Protein AF-A0A7U9KRJ2-F1 (afdb_monomer)

Radius of gyration: 26.94 Å; Cα contacts (8 Å, |Δi|>4): 318; chains: 1; bounding box: 79×34×76 Å

Foldseek 3Di:
DDDDDPVVVVVVVVVVVVVVVVVVVVVVVVVLVVLLVVLLCLLQVPDPCVVCVVVVVVVVVVCCVVVQLVLLLVLLQLLCCVLFVHGSQFADFDPVLSNVVVVVLVVVLVVLVSNVSSVVSVCVVVVVDPPDPVVCVPVVVVSVVVSVVVCVVVSNVVSNVLSVQCLVCVLVLHFRDADRRQGWAWKDKDFPDPDFPKPQDDDDPWWTWIWRGDHPQKTKTFASVQVVPVVDTRRIMITRNVGIDIHQAPDSSTTDDDPPDPD

Structure (mmCIF, N/CA/C/O backbone):
data_AF-A0A7U9KRJ2-F1
#
_entry.id   AF-A0A7U9KRJ2-F1
#
loop_
_atom_site.group_PDB
_atom_site.id
_atom_site.type_symbol
_atom_site.label_atom_id
_atom_site.label_alt_id
_atom_site.label_comp_id
_atom_site.label_asym_id
_atom_site.label_entity_id
_atom_site.label_seq_id
_atom_site.pdbx_PDB_ins_code
_atom_site.Cartn_x
_atom_site.Cartn_y
_atom_site.Cartn_z
_atom_site.occupancy
_atom_site.B_iso_or_equiv
_atom_site.auth_seq_id
_atom_site.auth_comp_id
_atom_site.auth_asym_id
_atom_site.auth_atom_id
_atom_site.pdbx_PDB_model_num
ATOM 1 N N . MET A 1 1 ? -51.191 1.894 -27.496 1.00 38.34 1 MET A N 1
ATOM 2 C CA . MET A 1 1 ? -50.202 0.810 -27.677 1.00 38.34 1 MET A CA 1
ATOM 3 C C . MET A 1 1 ? -49.018 1.374 -28.451 1.00 38.34 1 MET A C 1
ATOM 5 O O . MET A 1 1 ? -49.041 1.385 -29.669 1.00 38.34 1 MET A O 1
ATOM 9 N N . VAL A 1 2 ? -48.037 1.943 -27.751 1.00 41.41 2 VAL A N 1
ATOM 10 C CA . VAL A 1 2 ? -46.771 2.439 -28.318 1.00 41.41 2 VAL A CA 1
ATOM 11 C C . VAL A 1 2 ? -45.702 2.136 -27.272 1.00 41.41 2 VAL A C 1
ATOM 13 O O . VAL A 1 2 ? -45.904 2.477 -26.111 1.00 41.41 2 VAL A O 1
ATOM 16 N N . GLY A 1 3 ? -44.605 1.484 -27.661 1.00 45.12 3 GLY A N 1
ATOM 17 C CA . GLY A 1 3 ? -43.442 1.292 -26.787 1.00 45.12 3 GLY A CA 1
ATOM 18 C C . GLY A 1 3 ? -42.906 -0.136 -26.772 1.00 45.12 3 GLY A C 1
ATOM 19 O O . GLY A 1 3 ? -43.123 -0.863 -25.813 1.00 45.12 3 GLY A O 1
ATOM 20 N N . ALA A 1 4 ? -42.193 -0.529 -27.828 1.00 47.81 4 ALA A N 1
ATOM 21 C CA . ALA A 1 4 ? -41.354 -1.731 -27.815 1.00 47.81 4 ALA A CA 1
ATOM 22 C C . ALA A 1 4 ? -40.134 -1.708 -28.768 1.00 47.81 4 ALA A C 1
ATOM 24 O O . ALA A 1 4 ? -39.155 -2.366 -28.427 1.00 47.81 4 ALA A O 1
ATOM 25 N N . PRO A 1 5 ? -40.073 -0.963 -29.900 1.00 46.56 5 PRO A N 1
ATOM 26 C CA . PRO A 1 5 ? -38.951 -1.158 -30.827 1.00 46.56 5 PRO A CA 1
ATOM 27 C C . PRO A 1 5 ? -37.710 -0.293 -30.540 1.00 46.56 5 PRO A C 1
ATOM 29 O O . PRO A 1 5 ? -36.665 -0.530 -31.132 1.00 46.56 5 PRO A O 1
ATOM 32 N N . VAL A 1 6 ? -37.771 0.683 -29.625 1.00 50.91 6 VAL A N 1
ATOM 33 C CA . VAL A 1 6 ? -36.650 1.627 -29.408 1.00 50.91 6 VAL A CA 1
ATOM 34 C C . VAL A 1 6 ? -35.539 1.048 -28.515 1.00 50.91 6 VAL A C 1
ATOM 36 O O . VAL A 1 6 ? -34.381 1.424 -28.653 1.00 50.91 6 VAL A O 1
ATOM 39 N N . LEU A 1 7 ? -35.843 0.080 -27.642 1.00 47.03 7 LEU A N 1
ATOM 40 C CA . LEU A 1 7 ? -34.845 -0.471 -26.712 1.00 47.03 7 LEU A CA 1
ATOM 41 C C . LEU A 1 7 ? -33.903 -1.508 -27.350 1.00 47.03 7 LEU A C 1
ATOM 43 O O . LEU A 1 7 ? -32.784 -1.671 -26.867 1.00 47.03 7 LEU A O 1
ATOM 47 N N . LEU A 1 8 ? -34.302 -2.170 -28.446 1.00 45.41 8 LEU A N 1
ATOM 48 C CA . LEU A 1 8 ? -33.436 -3.147 -29.123 1.00 45.41 8 LEU A CA 1
ATOM 49 C C . LEU A 1 8 ? -32.316 -2.490 -29.949 1.00 45.41 8 LEU A C 1
ATOM 51 O O . LEU A 1 8 ? -31.225 -3.047 -30.024 1.00 45.41 8 LEU A O 1
ATOM 55 N N . GLY A 1 9 ? -32.551 -1.302 -30.521 1.00 44.34 9 GLY A N 1
ATOM 56 C CA . GLY A 1 9 ? -31.540 -0.573 -31.301 1.00 44.34 9 GLY A CA 1
ATOM 57 C C . GLY A 1 9 ? -30.380 -0.063 -30.439 1.00 44.34 9 GLY A C 1
ATOM 58 O O . GLY A 1 9 ? -29.218 -0.306 -30.754 1.00 44.34 9 GLY A O 1
ATOM 59 N N . CYS A 1 10 ? -30.682 0.531 -29.278 1.00 44.12 10 CYS A N 1
ATOM 60 C CA . CYS A 1 10 ? -29.647 1.069 -28.390 1.00 44.12 10 CYS A CA 1
ATOM 61 C C . CYS A 1 10 ? -28.756 -0.005 -27.738 1.00 44.12 10 CYS A C 1
ATOM 63 O O . CYS A 1 10 ? -27.618 0.293 -27.381 1.00 44.12 10 CYS A O 1
ATOM 65 N N . MET A 1 11 ? -29.230 -1.247 -27.582 1.00 36.81 11 MET A N 1
ATOM 66 C CA . MET A 1 11 ? -28.385 -2.343 -27.083 1.00 36.81 11 MET A CA 1
ATOM 67 C C . MET A 1 11 ? -27.425 -2.887 -28.150 1.00 36.81 11 MET A C 1
ATOM 69 O O . MET A 1 11 ? -26.346 -3.359 -27.797 1.00 36.81 11 MET A O 1
ATOM 73 N N . TRP A 1 12 ? -27.776 -2.797 -29.436 1.00 44.47 12 TRP A N 1
ATOM 74 C CA . TRP A 1 12 ? -26.932 -3.282 -30.532 1.00 44.47 12 TRP A CA 1
ATOM 75 C C . TRP A 1 12 ? -25.746 -2.339 -30.805 1.00 44.47 12 TRP A C 1
ATOM 77 O O . TRP A 1 12 ? -24.602 -2.789 -30.842 1.00 44.47 12 TRP A O 1
ATOM 87 N N . GLU A 1 13 ? -25.975 -1.022 -30.847 1.00 44.66 13 GLU A N 1
ATOM 88 C CA . GLU A 1 13 ? -24.905 -0.016 -31.021 1.00 44.66 13 GLU A CA 1
ATOM 89 C C . GLU A 1 13 ? -23.974 0.105 -29.796 1.00 44.66 13 GLU A C 1
ATOM 91 O O . GLU A 1 13 ? -22.774 0.375 -29.925 1.00 44.66 13 GLU A O 1
ATOM 96 N N . ALA A 1 14 ? -24.481 -0.169 -28.588 1.00 48.81 14 ALA A N 1
ATOM 97 C CA . ALA A 1 14 ? -23.651 -0.246 -27.382 1.00 48.81 14 ALA A CA 1
ATOM 98 C C . ALA A 1 14 ? -22.735 -1.489 -27.371 1.00 48.81 14 ALA A C 1
ATOM 100 O O . ALA A 1 14 ? -21.630 -1.443 -26.827 1.00 48.81 14 ALA A O 1
ATOM 101 N N . GLN A 1 15 ? -23.163 -2.593 -27.990 1.00 44.59 15 GLN A N 1
ATOM 102 C CA . GLN A 1 15 ? -22.375 -3.824 -28.071 1.00 44.59 15 GLN A CA 1
ATOM 103 C C . GLN A 1 15 ? -21.284 -3.745 -29.150 1.00 44.59 15 GLN A C 1
ATOM 105 O O . GLN A 1 15 ? -20.177 -4.249 -28.948 1.00 44.59 15 GLN A O 1
ATOM 110 N N . GLU A 1 16 ? -21.553 -3.051 -30.256 1.00 45.81 16 GLU A N 1
ATOM 111 C CA . GLU A 1 16 ? -20.595 -2.853 -31.351 1.00 45.81 16 GLU A CA 1
ATOM 112 C C . GLU A 1 16 ? -19.472 -1.868 -30.972 1.00 45.81 16 GLU A C 1
ATOM 114 O O . GLU A 1 16 ? -18.293 -2.125 -31.233 1.00 45.81 16 GLU A O 1
ATOM 119 N N . SER A 1 17 ? -19.796 -0.802 -30.231 1.00 51.69 17 SER A N 1
ATOM 120 C CA . SER A 1 17 ? -18.799 0.130 -29.681 1.00 51.69 17 SER A CA 1
ATOM 121 C C . SER A 1 17 ? -17.921 -0.514 -28.596 1.00 51.69 17 SER A C 1
ATOM 123 O O . SER A 1 17 ? -16.696 -0.360 -28.620 1.00 51.69 17 SER A O 1
ATOM 125 N N . ALA A 1 18 ? -18.494 -1.317 -27.692 1.00 51.97 18 ALA A N 1
ATOM 126 C CA . ALA A 1 18 ? -17.727 -2.058 -26.683 1.00 51.97 18 ALA A CA 1
ATOM 127 C C . ALA A 1 18 ? -16.785 -3.114 -27.303 1.00 51.97 18 ALA A C 1
ATOM 129 O O . ALA A 1 18 ? -15.655 -3.296 -26.832 1.00 51.97 18 ALA A O 1
ATOM 130 N N . GLY A 1 19 ? -17.218 -3.774 -28.383 1.00 52.78 19 GLY A N 1
ATOM 131 C CA . GLY A 1 19 ? -16.417 -4.730 -29.154 1.00 52.78 19 GLY A CA 1
ATOM 132 C C . GLY A 1 19 ? -15.259 -4.076 -29.911 1.00 52.78 19 GLY A C 1
ATOM 133 O O . GLY A 1 19 ? -14.131 -4.564 -29.861 1.00 52.78 19 GLY A O 1
ATOM 134 N N . ALA A 1 20 ? -15.495 -2.929 -30.552 1.00 58.09 20 ALA A N 1
ATOM 135 C CA . ALA A 1 20 ? -14.454 -2.197 -31.274 1.00 58.09 20 ALA A CA 1
ATOM 136 C C . ALA A 1 20 ? -13.359 -1.663 -30.334 1.00 58.09 20 ALA A C 1
ATOM 138 O O . ALA A 1 20 ? -12.170 -1.829 -30.610 1.00 58.09 20 ALA A O 1
ATOM 139 N N . HIS A 1 21 ? -13.726 -1.090 -29.183 1.00 54.53 21 HIS A N 1
ATOM 140 C CA . HIS A 1 21 ? -12.751 -0.619 -28.194 1.00 54.53 21 HIS A CA 1
ATOM 141 C C . HIS A 1 21 ? -11.921 -1.755 -27.584 1.00 54.53 21 HIS A C 1
ATOM 143 O O . HIS A 1 21 ? -10.724 -1.572 -27.339 1.00 54.53 21 HIS A O 1
ATOM 149 N N . THR A 1 22 ? -12.518 -2.928 -27.360 1.00 59.44 22 THR A N 1
ATOM 150 C CA . THR A 1 22 ? -11.793 -4.102 -26.850 1.00 59.44 22 THR A CA 1
ATOM 151 C C . THR A 1 22 ? -10.849 -4.686 -27.899 1.00 59.44 22 THR A C 1
ATOM 153 O O . THR A 1 22 ? -9.685 -4.908 -27.576 1.00 59.44 22 THR A O 1
ATOM 156 N N . LEU A 1 23 ? -11.266 -4.813 -29.162 1.00 61.38 23 LEU A N 1
ATOM 157 C CA . LEU A 1 23 ? -10.405 -5.260 -30.269 1.00 61.38 23 LEU A CA 1
ATOM 158 C C . LEU A 1 23 ? -9.235 -4.304 -30.533 1.00 61.38 23 LEU A C 1
ATOM 160 O O . LEU A 1 23 ? -8.090 -4.745 -30.630 1.00 61.38 23 LEU A O 1
ATOM 164 N N . VAL A 1 24 ? -9.492 -2.995 -30.585 1.00 65.38 24 VAL A N 1
ATOM 165 C CA . VAL A 1 24 ? -8.446 -1.971 -30.755 1.00 65.38 24 VAL A CA 1
ATOM 166 C C . VAL A 1 24 ? -7.474 -1.983 -29.573 1.00 65.38 24 VAL A C 1
ATOM 168 O O . VAL A 1 24 ? -6.263 -1.923 -29.781 1.00 65.38 24 VAL A O 1
ATOM 171 N N . SER A 1 25 ? -7.970 -2.138 -28.341 1.00 62.31 25 SER A N 1
ATOM 172 C CA . SER A 1 25 ? -7.111 -2.263 -27.155 1.00 62.31 25 SER A CA 1
ATOM 173 C C . SER A 1 25 ? -6.266 -3.535 -27.198 1.00 62.31 25 SER A C 1
ATOM 175 O O . SER A 1 25 ? -5.076 -3.485 -26.904 1.00 62.31 25 SER A O 1
ATOM 177 N N . SER A 1 26 ? -6.835 -4.670 -27.605 1.00 62.66 26 SER A N 1
ATOM 178 C CA . SER A 1 26 ? -6.110 -5.938 -27.740 1.00 62.66 26 SER A CA 1
ATOM 179 C C . SER A 1 26 ? -5.032 -5.880 -28.824 1.00 62.66 26 SER A C 1
ATOM 181 O O . SER A 1 26 ? -3.925 -6.367 -28.601 1.00 62.66 26 SER A O 1
ATOM 183 N N . ILE A 1 27 ? -5.309 -5.242 -29.965 1.00 68.06 27 ILE A N 1
ATOM 184 C CA . ILE A 1 27 ? -4.329 -5.040 -31.042 1.00 68.06 27 ILE A CA 1
ATOM 185 C C . ILE A 1 27 ? -3.235 -4.061 -30.601 1.00 68.06 27 ILE A C 1
ATOM 187 O O . ILE A 1 27 ? -2.058 -4.327 -30.830 1.00 68.06 27 ILE A O 1
ATOM 191 N N . ALA A 1 28 ? -3.585 -2.971 -29.915 1.00 65.88 28 ALA A N 1
ATOM 192 C CA . ALA A 1 28 ? -2.611 -2.024 -29.375 1.00 65.88 28 ALA A CA 1
ATOM 193 C C . ALA A 1 28 ? -1.712 -2.668 -28.305 1.00 65.88 28 ALA A C 1
ATOM 195 O O . ALA A 1 28 ? -0.500 -2.455 -28.304 1.00 65.88 28 ALA A O 1
ATOM 196 N N . LEU A 1 29 ? -2.276 -3.512 -27.436 1.00 68.56 29 LEU A N 1
ATOM 197 C CA . LEU A 1 29 ? -1.527 -4.278 -26.436 1.00 68.56 29 LEU A CA 1
ATOM 198 C C . LEU A 1 29 ? -0.638 -5.348 -27.083 1.00 68.56 29 LEU A C 1
ATOM 200 O O . LEU A 1 29 ? 0.513 -5.506 -26.679 1.00 68.56 29 LEU A O 1
ATOM 204 N N . GLY A 1 30 ? -1.129 -6.046 -28.111 1.00 70.81 30 GLY A N 1
ATOM 205 C CA . GLY A 1 30 ? -0.358 -7.035 -28.867 1.00 70.81 30 GLY A CA 1
ATOM 206 C C . GLY A 1 30 ? 0.791 -6.407 -29.660 1.00 70.81 30 GLY A C 1
ATOM 207 O O . GLY A 1 30 ? 1.930 -6.867 -29.578 1.00 70.81 30 GLY A O 1
ATOM 208 N N . GLY A 1 31 ? 0.519 -5.309 -30.369 1.00 74.06 31 GLY A N 1
ATOM 209 C CA . GLY A 1 31 ? 1.514 -4.545 -31.123 1.00 74.06 31 GLY A CA 1
ATOM 210 C C . GLY A 1 31 ? 2.554 -3.883 -30.218 1.00 74.06 31 GLY A C 1
ATOM 211 O O . GLY A 1 31 ? 3.753 -3.983 -30.482 1.00 74.06 31 GLY A O 1
ATOM 212 N N . GLY A 1 32 ? 2.121 -3.282 -29.107 1.00 76.19 32 GLY A N 1
ATOM 213 C CA . GLY A 1 32 ? 3.013 -2.729 -28.086 1.00 76.19 32 GLY A CA 1
ATOM 214 C C . GLY A 1 32 ? 3.879 -3.804 -27.426 1.00 76.19 32 GLY A C 1
ATOM 215 O O . GLY A 1 32 ? 5.090 -3.628 -27.291 1.00 76.19 32 GLY A O 1
ATOM 216 N N . GLY A 1 33 ? 3.294 -4.956 -27.087 1.00 76.94 33 GLY A N 1
ATOM 217 C CA . GLY A 1 33 ? 4.023 -6.103 -26.545 1.00 76.94 33 GLY A CA 1
ATOM 218 C C . GLY A 1 33 ? 5.087 -6.626 -27.511 1.00 76.94 33 GLY A C 1
ATOM 219 O O . GLY A 1 33 ? 6.241 -6.806 -27.119 1.00 76.94 33 GLY A O 1
ATOM 220 N N . TRP A 1 34 ? 4.740 -6.791 -28.790 1.00 81.62 34 TRP A N 1
ATOM 221 C CA . TRP A 1 34 ? 5.693 -7.178 -29.832 1.00 81.62 34 TRP A CA 1
ATOM 222 C C .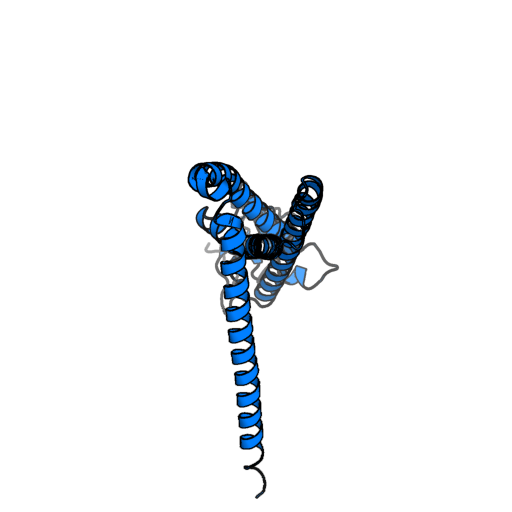 TRP A 1 34 ? 6.833 -6.166 -29.968 1.00 81.62 34 TRP A C 1
ATOM 224 O O . TRP A 1 34 ? 8.000 -6.559 -30.003 1.00 81.62 34 TRP A O 1
ATOM 234 N N . PHE A 1 35 ? 6.517 -4.869 -29.982 1.00 81.81 35 PHE A N 1
ATOM 235 C CA . PHE A 1 35 ? 7.508 -3.796 -30.068 1.00 81.81 35 PHE A CA 1
ATOM 236 C C . PHE A 1 35 ? 8.509 -3.839 -28.907 1.00 81.81 35 PHE A C 1
ATOM 238 O O . PHE A 1 35 ? 9.719 -3.745 -29.141 1.00 81.81 35 PHE A O 1
ATOM 245 N N . ILE A 1 36 ? 8.019 -4.042 -27.679 1.00 80.69 36 ILE A N 1
ATOM 246 C CA . ILE A 1 36 ? 8.850 -4.155 -26.475 1.00 80.69 36 ILE A CA 1
ATOM 247 C C . ILE A 1 36 ? 9.751 -5.387 -26.562 1.00 80.69 36 ILE A C 1
ATOM 249 O O . ILE A 1 36 ? 10.965 -5.277 -26.395 1.00 80.69 36 ILE A O 1
ATOM 253 N N . VAL A 1 37 ? 9.191 -6.558 -26.874 1.00 82.56 37 VAL A N 1
ATOM 254 C CA . VAL A 1 37 ? 9.956 -7.813 -26.956 1.00 82.56 37 VAL A CA 1
ATOM 255 C C . VAL A 1 37 ? 11.043 -7.722 -28.028 1.00 82.56 37 VAL A C 1
ATOM 257 O O . VAL A 1 37 ? 12.199 -8.069 -27.769 1.00 82.56 37 VAL A O 1
ATOM 260 N N .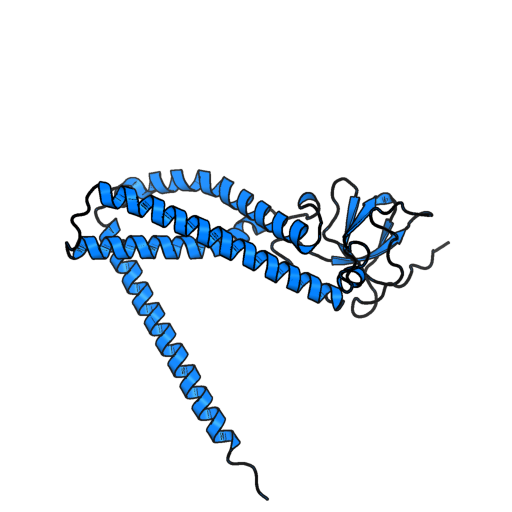 ARG A 1 38 ? 10.711 -7.214 -29.221 1.00 82.44 38 ARG A N 1
ATOM 261 C CA . ARG A 1 38 ? 11.664 -7.082 -30.334 1.00 82.44 38 ARG A CA 1
ATOM 262 C C . ARG A 1 38 ? 12.751 -6.048 -30.040 1.00 82.44 38 ARG A C 1
ATOM 264 O O . ARG A 1 38 ? 13.922 -6.312 -30.301 1.00 82.44 38 ARG A O 1
ATOM 271 N N . GLY A 1 39 ? 12.388 -4.912 -29.447 1.00 77.81 39 GLY A N 1
ATOM 272 C CA . GLY A 1 39 ? 13.349 -3.890 -29.038 1.00 77.81 39 GLY A CA 1
ATOM 273 C C . GLY A 1 39 ? 14.300 -4.398 -27.952 1.00 77.81 39 GLY A C 1
ATOM 274 O O . GLY A 1 39 ? 15.515 -4.247 -28.076 1.00 77.81 39 GLY A O 1
ATOM 275 N N . CYS A 1 40 ? 13.777 -5.075 -26.924 1.00 79.19 40 CYS A N 1
ATOM 276 C CA . CYS A 1 40 ? 14.589 -5.709 -25.882 1.00 79.19 40 CYS A CA 1
ATOM 277 C C . CYS A 1 40 ? 15.551 -6.746 -26.468 1.00 79.19 40 CYS A C 1
ATOM 279 O O . CYS A 1 40 ? 16.720 -6.782 -26.088 1.00 79.19 40 CYS A O 1
ATOM 281 N N . TRP A 1 41 ? 15.097 -7.548 -27.433 1.00 81.06 41 TRP A N 1
ATOM 282 C CA . TRP A 1 41 ? 15.953 -8.493 -28.148 1.00 81.06 41 TRP A CA 1
ATOM 283 C C . TRP A 1 41 ? 17.117 -7.791 -28.859 1.00 81.06 41 TRP A C 1
ATOM 285 O O . TRP A 1 41 ? 18.269 -8.199 -28.702 1.00 81.06 41 TRP A O 1
ATOM 295 N N . PHE A 1 42 ? 16.855 -6.702 -29.588 1.00 79.06 42 PHE A N 1
ATOM 296 C CA . PHE A 1 42 ? 17.911 -5.926 -30.248 1.00 79.06 42 PHE A CA 1
ATOM 297 C C . PHE A 1 42 ? 18.888 -5.277 -29.262 1.00 79.06 42 PHE A C 1
ATOM 299 O O . PHE A 1 42 ? 20.087 -5.221 -29.542 1.00 79.06 42 PHE A O 1
ATOM 306 N N . ALA A 1 43 ? 18.409 -4.842 -28.096 1.00 74.69 43 ALA A N 1
ATOM 307 C CA . ALA A 1 43 ? 19.255 -4.283 -27.046 1.00 74.69 43 ALA A CA 1
ATOM 308 C C . ALA A 1 43 ? 20.134 -5.346 -26.361 1.00 74.69 43 ALA A C 1
ATOM 310 O O . ALA A 1 43 ? 21.296 -5.080 -26.047 1.00 74.69 43 ALA A O 1
ATOM 311 N N . LEU A 1 44 ? 19.598 -6.548 -26.121 1.00 73.50 44 LEU A N 1
ATOM 312 C CA . LEU A 1 44 ? 20.233 -7.565 -25.277 1.00 73.50 44 LEU A CA 1
ATOM 313 C C . LEU A 1 44 ? 21.083 -8.586 -26.046 1.00 73.50 44 LEU A C 1
ATOM 315 O O . LEU A 1 44 ? 22.074 -9.054 -25.490 1.00 73.50 44 LEU A O 1
ATOM 319 N N . ARG A 1 45 ? 20.765 -8.885 -27.315 1.00 74.25 45 ARG A N 1
ATOM 320 C CA . ARG A 1 45 ? 21.409 -9.932 -28.144 1.00 74.25 45 ARG A CA 1
ATOM 321 C C . ARG A 1 45 ? 22.943 -9.917 -28.134 1.00 74.25 45 ARG A C 1
ATOM 323 O O . ARG A 1 45 ? 23.549 -10.977 -28.184 1.00 74.25 45 ARG A O 1
ATOM 330 N N . ASN A 1 46 ? 23.564 -8.737 -28.077 1.00 67.06 46 ASN A N 1
ATOM 331 C CA . ASN A 1 46 ? 25.027 -8.577 -28.077 1.00 67.06 46 ASN A CA 1
ATOM 332 C C . ASN A 1 46 ? 25.557 -7.852 -26.824 1.00 67.06 46 ASN A C 1
ATOM 334 O O . ASN A 1 46 ? 26.716 -7.426 -26.789 1.00 67.06 46 ASN A O 1
ATOM 338 N N . SER A 1 47 ? 24.729 -7.664 -25.794 1.00 66.00 47 SER A N 1
ATOM 339 C CA . SER A 1 47 ? 25.106 -6.875 -24.619 1.00 66.00 47 SER A CA 1
ATOM 340 C C . SER A 1 47 ? 25.900 -7.697 -23.601 1.00 66.00 47 SER A C 1
ATOM 342 O O . SER A 1 47 ? 25.779 -8.919 -23.511 1.00 66.00 47 SER A O 1
ATOM 344 N N . TRP A 1 48 ? 26.721 -7.012 -22.802 1.00 68.94 48 TRP A N 1
ATOM 345 C CA . TRP A 1 48 ? 27.438 -7.603 -21.666 1.00 68.94 48 TRP A CA 1
ATOM 346 C C . TRP A 1 48 ? 26.486 -8.259 -20.647 1.00 68.94 48 TRP A C 1
ATOM 348 O O . TRP A 1 48 ? 26.841 -9.273 -20.051 1.00 68.94 48 TRP A O 1
ATOM 358 N N . VAL A 1 49 ? 25.256 -7.739 -20.523 1.00 67.94 49 VAL A N 1
ATOM 359 C CA . VAL A 1 49 ? 24.217 -8.232 -19.603 1.00 67.94 49 VAL A CA 1
ATOM 360 C C . VAL A 1 49 ? 23.749 -9.639 -19.969 1.00 67.94 49 VAL A C 1
ATOM 362 O O . VAL A 1 49 ? 23.597 -10.460 -19.076 1.00 67.94 49 VAL A O 1
ATOM 365 N N . SER A 1 50 ? 23.582 -9.957 -21.258 1.00 72.06 50 SER A N 1
ATOM 366 C CA . SER A 1 50 ? 23.222 -11.326 -21.673 1.00 72.06 50 SER A CA 1
ATOM 367 C C . SER A 1 50 ? 24.295 -12.349 -21.283 1.00 72.06 50 SER A C 1
ATOM 369 O O . SER A 1 50 ? 23.978 -13.468 -20.890 1.00 72.06 50 SER A O 1
ATOM 371 N N . ARG A 1 51 ? 25.566 -11.930 -21.316 1.00 77.19 51 ARG A N 1
ATOM 372 C CA . ARG A 1 51 ? 26.726 -12.753 -20.953 1.00 77.19 51 ARG A CA 1
ATOM 373 C C . ARG A 1 51 ? 26.918 -12.897 -19.442 1.00 77.19 51 ARG A C 1
ATOM 375 O O . ARG A 1 51 ? 27.443 -13.910 -19.004 1.00 77.19 51 ARG A O 1
ATOM 382 N N . HIS A 1 52 ? 26.471 -11.919 -18.654 1.00 78.69 52 HIS A N 1
ATOM 383 C CA . HIS A 1 52 ? 26.624 -11.892 -17.192 1.00 78.69 52 HIS A CA 1
ATOM 384 C C . HIS A 1 52 ? 25.282 -11.958 -16.459 1.00 78.69 52 HIS A C 1
ATOM 386 O O . HIS A 1 52 ? 25.175 -11.510 -15.318 1.00 78.69 52 HIS A O 1
ATOM 392 N N . LEU A 1 53 ? 24.253 -12.516 -17.102 1.00 74.19 53 LEU A N 1
ATOM 393 C CA . LEU A 1 53 ? 22.880 -12.490 -16.603 1.00 74.19 53 LEU A CA 1
ATOM 394 C C . LEU A 1 53 ? 22.776 -13.065 -15.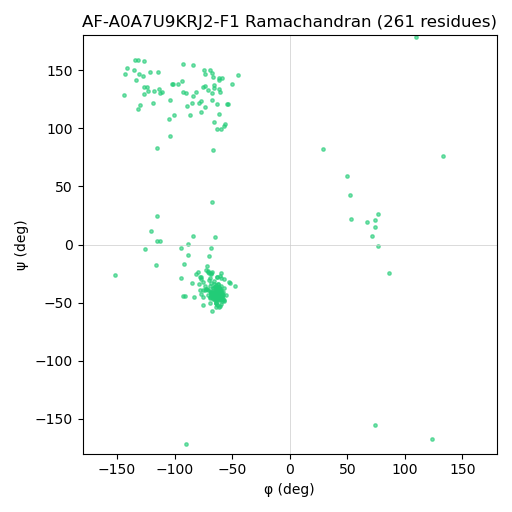187 1.00 74.19 53 LEU A C 1
ATOM 396 O O . LEU A 1 53 ? 22.147 -12.453 -14.333 1.00 74.19 53 LEU A O 1
ATOM 400 N N . LEU A 1 54 ? 23.453 -14.187 -14.920 1.00 78.12 54 LEU A N 1
ATOM 401 C CA . LEU A 1 54 ? 23.489 -14.818 -13.596 1.00 78.12 54 LEU A CA 1
ATOM 402 C C . LEU A 1 54 ? 24.116 -13.907 -12.528 1.00 78.12 54 LEU A C 1
ATOM 404 O O . LEU A 1 54 ? 23.588 -13.805 -11.423 1.00 78.12 54 LEU A O 1
ATOM 408 N N . GLY A 1 55 ? 25.198 -13.200 -12.868 1.00 78.88 55 GLY A N 1
ATOM 409 C CA . GLY A 1 55 ? 25.852 -12.256 -11.960 1.00 78.88 55 GLY A CA 1
ATOM 410 C C . GLY A 1 55 ? 24.968 -11.047 -11.659 1.00 78.88 55 GLY A C 1
ATOM 411 O O . GLY A 1 55 ? 24.759 -10.706 -10.498 1.00 78.88 55 GLY A O 1
ATOM 412 N N . VAL A 1 56 ? 24.368 -10.456 -12.696 1.00 78.31 56 VAL A N 1
ATOM 413 C CA . VAL A 1 56 ? 23.438 -9.325 -12.555 1.00 78.31 56 VAL A CA 1
ATOM 414 C C . VAL A 1 56 ? 22.213 -9.722 -11.731 1.00 78.31 56 VAL A C 1
ATOM 416 O O . VAL A 1 56 ? 21.810 -8.974 -10.842 1.00 78.31 56 VAL A O 1
ATOM 419 N N . LEU A 1 57 ? 21.643 -10.905 -11.981 1.00 77.56 57 LEU A N 1
ATOM 420 C CA . LEU A 1 57 ? 20.494 -11.404 -11.229 1.00 77.56 57 LEU A CA 1
ATOM 421 C C . LEU A 1 57 ? 20.841 -11.535 -9.742 1.00 77.56 57 LEU A C 1
ATOM 423 O O . LEU A 1 57 ? 20.110 -11.023 -8.897 1.00 77.56 57 LEU A O 1
ATOM 427 N N . SER A 1 58 ? 21.992 -12.133 -9.422 1.00 77.31 58 SER A N 1
ATOM 428 C CA . SER A 1 58 ? 22.452 -12.278 -8.037 1.00 77.31 58 SER A CA 1
ATOM 429 C C . SER A 1 58 ? 22.660 -10.928 -7.348 1.00 77.31 58 SER A C 1
ATOM 431 O O . SER A 1 58 ? 22.287 -10.768 -6.186 1.00 77.31 58 SER A O 1
ATOM 433 N N . SER A 1 59 ? 23.213 -9.938 -8.052 1.00 78.06 59 SER A N 1
ATOM 434 C CA . SER A 1 59 ? 23.405 -8.588 -7.510 1.00 78.06 59 SER A CA 1
ATOM 435 C C . SER A 1 59 ? 22.094 -7.831 -7.289 1.00 78.06 59 SER A C 1
ATOM 437 O O . SER A 1 59 ? 22.054 -6.948 -6.440 1.00 78.06 59 SER A O 1
ATOM 439 N N . ILE A 1 60 ? 21.025 -8.162 -8.021 1.00 74.06 60 ILE A N 1
ATOM 440 C CA . ILE A 1 60 ? 19.699 -7.537 -7.876 1.00 74.06 60 ILE A CA 1
ATOM 441 C C . ILE A 1 60 ? 18.875 -8.198 -6.768 1.00 74.06 60 ILE A C 1
ATOM 443 O O . ILE A 1 60 ? 18.114 -7.511 -6.088 1.00 74.06 60 ILE A O 1
ATOM 447 N N . VAL A 1 61 ? 19.026 -9.507 -6.554 1.00 79.38 61 VAL A N 1
ATOM 448 C CA . VAL A 1 61 ? 18.249 -10.251 -5.549 1.00 79.38 61 VAL A CA 1
ATOM 449 C C . VAL A 1 61 ? 18.478 -9.704 -4.138 1.00 79.38 61 VAL A C 1
ATOM 451 O O . VAL A 1 61 ? 17.508 -9.521 -3.403 1.00 79.38 61 VAL A O 1
ATOM 454 N N . LEU A 1 62 ? 19.727 -9.388 -3.768 1.00 77.19 62 LEU A N 1
ATOM 455 C CA . LEU A 1 62 ? 20.050 -8.914 -2.415 1.00 77.19 62 LEU A CA 1
ATOM 456 C C . LEU A 1 62 ? 19.370 -7.570 -2.082 1.00 77.19 62 LEU A C 1
ATOM 458 O O . LEU A 1 62 ? 18.663 -7.499 -1.074 1.00 77.19 62 LEU A O 1
ATOM 462 N N . PRO A 1 63 ? 19.502 -6.516 -2.917 1.00 74.19 63 PRO A N 1
ATOM 463 C CA . PRO A 1 63 ? 18.786 -5.264 -2.697 1.00 74.19 63 PRO A CA 1
ATOM 464 C C . PRO A 1 63 ? 17.270 -5.438 -2.726 1.00 74.19 63 PRO A C 1
ATOM 466 O O . PRO A 1 63 ? 16.582 -4.812 -1.923 1.00 74.19 63 PRO A O 1
ATOM 469 N N . LEU A 1 64 ? 16.732 -6.296 -3.605 1.00 70.38 64 LEU A N 1
ATOM 470 C CA . LEU A 1 64 ? 15.286 -6.521 -3.679 1.00 70.38 64 LEU A CA 1
ATOM 471 C C . LEU A 1 64 ? 14.737 -7.134 -2.389 1.00 70.38 64 LEU A C 1
ATOM 473 O O . LEU A 1 64 ? 13.679 -6.716 -1.921 1.00 70.38 64 LEU A O 1
ATOM 477 N N . ALA A 1 65 ? 15.462 -8.092 -1.807 1.00 73.94 65 ALA A N 1
ATOM 478 C CA . ALA A 1 65 ? 15.064 -8.765 -0.575 1.00 73.94 65 ALA A CA 1
ATOM 479 C C . ALA A 1 65 ? 14.902 -7.790 0.602 1.00 73.94 65 ALA A C 1
ATOM 481 O O . ALA A 1 65 ? 14.078 -8.037 1.477 1.00 73.94 65 ALA A O 1
ATOM 482 N N . VAL A 1 66 ? 15.639 -6.674 0.598 1.00 77.19 66 VAL A N 1
ATOM 483 C CA . VAL A 1 66 ? 15.558 -5.620 1.623 1.00 77.19 66 VAL A CA 1
ATOM 484 C C . VAL A 1 66 ? 14.578 -4.514 1.226 1.00 77.19 66 VAL A C 1
ATOM 486 O O . VAL A 1 66 ? 13.767 -4.070 2.041 1.00 77.19 66 VAL A O 1
ATOM 489 N N . ALA A 1 67 ? 14.621 -4.069 -0.029 1.00 71.62 67 ALA A N 1
ATOM 490 C CA . ALA A 1 67 ? 13.818 -2.952 -0.513 1.00 71.62 67 ALA A CA 1
ATOM 491 C C . ALA A 1 67 ? 12.317 -3.268 -0.513 1.00 71.62 67 ALA A C 1
ATOM 493 O O . ALA A 1 67 ? 11.510 -2.400 -0.185 1.00 71.62 67 ALA A O 1
ATOM 494 N N . VAL A 1 68 ? 11.936 -4.505 -0.849 1.00 71.25 68 VAL A N 1
ATOM 495 C CA . VAL A 1 68 ? 10.528 -4.918 -0.920 1.00 71.25 68 VAL A CA 1
ATOM 496 C C . VAL A 1 68 ? 9.840 -4.852 0.455 1.00 71.25 68 VAL A C 1
ATOM 498 O O . VAL A 1 68 ? 8.836 -4.140 0.558 1.00 71.25 68 VAL A O 1
ATOM 501 N N . PRO A 1 69 ? 10.362 -5.486 1.527 1.00 73.31 69 PRO A N 1
ATOM 502 C CA . PRO A 1 69 ? 9.789 -5.343 2.867 1.00 73.31 69 PRO A CA 1
ATOM 503 C C . PRO A 1 69 ? 9.781 -3.896 3.371 1.00 73.31 69 PRO A C 1
ATOM 505 O O . PRO A 1 69 ? 8.778 -3.447 3.927 1.00 73.31 69 PRO A O 1
ATOM 508 N N . ALA A 1 70 ? 10.856 -3.137 3.127 1.00 74.19 70 ALA A N 1
ATOM 509 C CA . ALA A 1 70 ? 10.941 -1.734 3.537 1.00 74.19 70 ALA A CA 1
ATOM 510 C C . ALA A 1 70 ? 9.850 -0.874 2.876 1.00 74.19 70 ALA A C 1
ATOM 512 O O . ALA A 1 70 ? 9.202 -0.058 3.536 1.00 74.19 70 ALA A O 1
ATOM 513 N N . PHE A 1 71 ? 9.596 -1.093 1.586 1.00 73.62 71 PHE A N 1
ATOM 514 C CA . PHE A 1 71 ? 8.534 -0.406 0.860 1.00 73.62 71 PHE A CA 1
ATOM 515 C C . PHE A 1 71 ? 7.138 -0.828 1.342 1.00 73.62 71 PHE A C 1
ATOM 517 O O . PHE A 1 71 ? 6.265 0.021 1.525 1.00 73.62 71 PHE A O 1
ATOM 524 N N . GLY A 1 72 ? 6.930 -2.120 1.617 1.00 73.88 72 GLY A N 1
ATOM 525 C CA . GLY A 1 72 ? 5.694 -2.624 2.222 1.00 73.88 72 GLY A CA 1
ATOM 526 C C . GLY A 1 72 ? 5.394 -1.954 3.566 1.00 73.88 72 GLY A C 1
ATOM 527 O O . GLY A 1 72 ? 4.291 -1.442 3.764 1.00 73.88 72 GLY A O 1
ATOM 528 N N . TYR A 1 73 ? 6.393 -1.869 4.448 1.00 77.56 73 TYR A N 1
ATOM 529 C CA . TYR A 1 73 ? 6.288 -1.173 5.732 1.00 77.56 73 TYR A CA 1
ATOM 530 C C . TYR A 1 73 ? 5.948 0.313 5.560 1.00 77.56 73 TYR A C 1
ATOM 532 O O . TYR A 1 73 ? 5.072 0.837 6.249 1.00 77.56 73 TYR A O 1
ATOM 540 N N . PHE A 1 74 ? 6.576 0.991 4.596 1.00 79.06 74 PHE A N 1
ATOM 541 C CA . PHE A 1 74 ? 6.289 2.396 4.302 1.00 79.06 74 PHE A CA 1
ATOM 542 C C . PHE A 1 74 ? 4.829 2.621 3.876 1.00 79.06 74 PHE A C 1
ATOM 544 O O . PHE A 1 74 ? 4.168 3.536 4.371 1.00 79.06 74 PHE A O 1
ATOM 551 N N . LEU A 1 75 ? 4.282 1.763 3.009 1.00 78.69 75 LEU A N 1
ATOM 552 C CA . LEU A 1 75 ? 2.880 1.855 2.585 1.00 78.69 75 LEU A CA 1
ATOM 553 C C . LEU A 1 75 ? 1.902 1.561 3.729 1.00 78.69 75 LEU A C 1
ATOM 555 O O . LEU A 1 75 ? 0.862 2.213 3.830 1.00 78.69 75 LEU A O 1
ATOM 559 N N . GLN A 1 76 ? 2.231 0.609 4.603 1.00 80.19 76 GLN A N 1
ATOM 560 C CA . GLN A 1 76 ? 1.450 0.311 5.807 1.00 80.19 76 GLN A CA 1
ATOM 561 C C . GLN A 1 76 ? 1.447 1.492 6.783 1.00 80.19 76 GLN A C 1
ATOM 563 O O . GLN A 1 76 ? 0.398 1.844 7.329 1.00 80.19 76 GLN A O 1
ATOM 568 N N . LEU A 1 77 ? 2.598 2.150 6.946 1.00 81.62 77 LEU A N 1
ATOM 569 C CA . LEU A 1 77 ? 2.733 3.357 7.751 1.00 81.62 77 LEU A CA 1
ATOM 570 C C . LEU A 1 77 ? 1.898 4.501 7.179 1.00 81.62 77 LEU A C 1
ATOM 572 O O . LEU A 1 77 ? 1.157 5.129 7.929 1.00 81.62 77 LEU A O 1
ATOM 576 N N . GLY A 1 78 ? 1.929 4.724 5.864 1.00 81.88 78 GLY A N 1
ATOM 577 C CA . GLY A 1 78 ? 1.048 5.695 5.211 1.00 81.88 78 GLY A CA 1
ATOM 578 C C . GLY A 1 78 ? -0.438 5.373 5.412 1.00 81.88 78 GLY A C 1
ATOM 579 O O . GLY A 1 78 ? -1.227 6.259 5.730 1.00 81.88 78 GLY A O 1
ATOM 580 N N . TYR A 1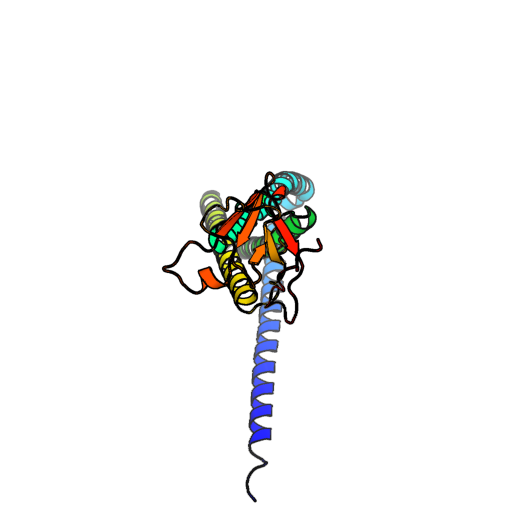 79 ? -0.827 4.101 5.292 1.00 84.62 79 TYR A N 1
ATOM 581 C CA . TYR A 1 79 ? -2.221 3.672 5.437 1.00 84.62 79 TYR A CA 1
ATOM 582 C C . TYR A 1 79 ? -2.760 3.909 6.853 1.00 84.62 79 TYR A C 1
ATOM 584 O O . TYR A 1 79 ? -3.815 4.523 7.019 1.00 84.62 79 TYR A O 1
ATOM 592 N N . LEU A 1 80 ? -2.031 3.461 7.879 1.00 86.25 80 LEU A N 1
ATOM 593 C CA . LEU A 1 80 ? -2.465 3.578 9.273 1.00 86.25 80 LEU A CA 1
ATOM 594 C C . LEU A 1 80 ? -2.283 4.994 9.825 1.00 86.25 80 LEU A C 1
ATOM 596 O O . LEU A 1 80 ? -3.199 5.510 10.467 1.00 86.25 80 LEU A O 1
ATOM 600 N N . ASN A 1 81 ? -1.154 5.650 9.544 1.00 84.88 81 ASN A N 1
ATOM 601 C CA . ASN A 1 81 ? -0.856 6.970 10.096 1.00 84.88 81 ASN A CA 1
ATOM 602 C C . ASN A 1 81 ? -1.662 8.070 9.395 1.00 84.88 81 ASN A C 1
ATOM 604 O O . ASN A 1 81 ? -2.364 8.831 10.055 1.00 84.88 81 ASN A O 1
ATOM 608 N N . SER A 1 82 ? -1.624 8.137 8.060 1.00 80.75 82 SER A N 1
ATOM 609 C CA . SER A 1 82 ? -2.342 9.183 7.317 1.00 80.75 82 SER A CA 1
ATOM 610 C C . SER A 1 82 ? -3.845 8.917 7.226 1.00 80.75 82 SER A C 1
ATOM 612 O O . SER A 1 82 ? -4.620 9.866 7.156 1.00 80.75 82 SER A O 1
ATOM 614 N N . GLY A 1 83 ? -4.270 7.648 7.220 1.00 81.19 83 GLY A N 1
ATOM 615 C CA . GLY A 1 83 ? -5.686 7.277 7.153 1.00 81.19 83 GLY A CA 1
ATOM 616 C C . GLY A 1 83 ? -6.398 7.305 8.505 1.00 81.19 83 GLY A C 1
ATOM 617 O O . GLY A 1 83 ? -7.503 7.833 8.613 1.00 81.19 83 GLY A O 1
ATOM 618 N N . PHE A 1 84 ? -5.769 6.741 9.538 1.00 83.50 84 PHE A N 1
ATOM 619 C CA . PHE A 1 84 ? -6.423 6.458 10.819 1.00 83.50 84 PHE A CA 1
ATOM 620 C C . PHE A 1 84 ? -5.704 7.061 12.031 1.00 83.50 84 PHE A C 1
ATOM 622 O O . PHE A 1 84 ? -6.228 6.951 13.137 1.00 83.50 84 PHE A O 1
ATOM 629 N N . GLY A 1 85 ? -4.538 7.698 11.867 1.00 81.19 85 GLY A N 1
ATOM 630 C CA . GLY A 1 85 ? -3.733 8.245 12.967 1.00 81.19 85 GLY A CA 1
ATOM 631 C C . GLY A 1 85 ? -3.133 7.186 13.900 1.00 81.19 85 GLY A C 1
ATOM 632 O O . GLY A 1 85 ? -2.807 7.499 15.044 1.00 81.19 85 GLY A O 1
ATOM 633 N N . ILE A 1 86 ? -3.044 5.930 13.451 1.00 83.12 86 ILE A N 1
ATOM 634 C CA . ILE A 1 86 ? -2.592 4.776 14.243 1.00 83.12 86 ILE A CA 1
ATOM 635 C C . ILE A 1 86 ? -1.144 4.437 13.851 1.00 83.12 86 ILE A C 1
ATOM 637 O O . ILE A 1 86 ? -0.822 4.454 12.661 1.00 83.12 86 ILE A O 1
ATOM 641 N N . PRO A 1 87 ? -0.247 4.114 14.803 1.00 78.56 87 PRO A N 1
ATOM 642 C CA . PRO A 1 87 ? 1.108 3.687 14.479 1.00 78.56 87 PRO A CA 1
ATOM 643 C C . PRO A 1 87 ? 1.120 2.332 13.761 1.00 78.56 87 PRO A C 1
ATOM 645 O O . PRO A 1 87 ? 0.354 1.423 14.085 1.00 78.56 87 PRO A O 1
ATOM 648 N N . ALA A 1 88 ? 2.055 2.173 12.821 1.00 68.38 88 ALA A N 1
ATOM 649 C CA . ALA A 1 88 ? 2.195 0.962 12.008 1.00 68.38 88 ALA A CA 1
ATOM 650 C C . ALA A 1 88 ? 2.466 -0.312 12.832 1.00 68.38 88 ALA A C 1
ATOM 652 O O . ALA A 1 88 ? 2.101 -1.408 12.418 1.00 68.38 88 ALA A O 1
ATOM 653 N N . SER A 1 89 ? 3.036 -0.165 14.032 1.00 66.88 89 SER A N 1
ATOM 654 C CA . SER A 1 89 ? 3.335 -1.254 14.968 1.00 66.88 89 SER A CA 1
ATOM 655 C C . SER A 1 89 ? 2.102 -1.930 15.583 1.00 66.88 89 SER A C 1
ATOM 657 O O . SER A 1 89 ? 2.262 -2.846 16.388 1.00 66.88 89 SER A O 1
ATOM 659 N N . ALA A 1 90 ? 0.886 -1.456 15.287 1.00 60.78 90 ALA A N 1
ATOM 660 C CA . ALA A 1 90 ? -0.369 -2.036 15.772 1.00 60.78 90 ALA A CA 1
ATOM 661 C C . ALA A 1 90 ? -0.980 -3.089 14.847 1.00 60.78 90 ALA A C 1
ATOM 663 O O . ALA A 1 90 ? -1.830 -3.850 15.303 1.00 60.78 90 ALA A O 1
ATOM 664 N N . GLY A 1 91 ? -0.550 -3.149 13.584 1.00 59.44 91 GLY A N 1
ATOM 665 C CA . GLY A 1 91 ? -1.012 -4.162 12.640 1.00 59.44 91 GLY A CA 1
ATOM 666 C C . GLY A 1 91 ? -0.134 -5.408 12.688 1.00 59.44 91 GLY A C 1
ATOM 667 O O . GLY A 1 91 ? 1.053 -5.342 12.375 1.00 59.44 91 GLY A O 1
ATOM 668 N N . THR A 1 92 ? -0.709 -6.562 13.027 1.00 54.78 92 THR A N 1
ATOM 669 C CA . THR A 1 92 ? -0.047 -7.853 12.807 1.00 54.78 92 THR A CA 1
ATOM 670 C C . THR A 1 92 ? -0.096 -8.166 11.314 1.00 54.78 92 THR A C 1
ATOM 672 O O . THR A 1 92 ? -1.170 -8.246 10.722 1.00 54.78 92 THR A O 1
ATOM 675 N N . THR A 1 93 ? 1.062 -8.282 10.665 1.00 55.94 93 THR A N 1
ATOM 676 C CA . THR A 1 93 ? 1.122 -8.620 9.237 1.00 55.94 93 THR A CA 1
ATOM 677 C C . THR A 1 93 ? 1.957 -9.870 9.030 1.00 55.94 93 THR A C 1
ATOM 679 O O . THR A 1 93 ? 3.049 -10.011 9.574 1.00 55.94 93 THR A O 1
ATOM 682 N N . GLU A 1 94 ? 1.417 -10.801 8.249 1.00 59.38 94 GLU A N 1
ATOM 683 C CA . GLU A 1 94 ? 2.154 -11.963 7.768 1.00 59.38 94 GLU A CA 1
ATOM 684 C C . GLU A 1 94 ? 3.173 -11.506 6.715 1.00 59.38 94 GLU A C 1
ATOM 686 O O . GLU A 1 94 ? 2.837 -10.762 5.788 1.00 59.38 94 GLU A O 1
ATOM 691 N N . VAL A 1 95 ? 4.416 -11.980 6.842 1.00 59.22 95 VAL A N 1
ATOM 692 C CA . VAL A 1 95 ? 5.566 -11.616 5.990 1.00 59.22 95 VAL A CA 1
ATOM 693 C C . VAL A 1 95 ? 5.261 -11.792 4.493 1.00 59.22 95 VAL A C 1
ATOM 695 O O . VAL A 1 95 ? 5.711 -11.010 3.660 1.00 59.22 95 VAL A O 1
ATOM 698 N N . PHE A 1 96 ? 4.426 -12.772 4.141 1.00 57.25 96 PHE A N 1
ATOM 699 C CA . PHE A 1 96 ? 4.064 -13.084 2.758 1.00 57.25 96 PHE A CA 1
ATOM 700 C C . PHE A 1 96 ? 3.322 -11.942 2.040 1.00 57.25 96 PHE A C 1
ATOM 702 O O . PHE A 1 96 ? 3.578 -11.663 0.867 1.00 57.25 96 PHE A O 1
ATOM 709 N N . TRP A 1 97 ? 2.444 -11.220 2.744 1.00 57.72 97 TRP A N 1
ATOM 710 C CA . TRP A 1 97 ? 1.676 -10.128 2.139 1.00 57.72 97 TRP A CA 1
ATOM 711 C C . TRP A 1 97 ? 2.533 -8.903 1.819 1.00 57.72 97 TRP A C 1
ATOM 713 O O . TRP A 1 97 ? 2.194 -8.162 0.898 1.00 57.72 97 TRP A O 1
ATOM 723 N N . GLN A 1 98 ? 3.671 -8.725 2.496 1.00 61.03 98 GLN A N 1
ATOM 724 C CA . GLN A 1 98 ? 4.616 -7.643 2.203 1.00 61.03 98 GLN A CA 1
ATOM 725 C C . GLN A 1 98 ? 5.265 -7.810 0.818 1.00 61.03 98 GLN A C 1
ATOM 727 O O . GLN A 1 98 ? 5.455 -6.824 0.107 1.00 61.03 98 GLN A O 1
ATOM 732 N N . TYR A 1 99 ? 5.504 -9.051 0.379 1.00 60.38 99 TYR A N 1
ATOM 733 C CA . TYR A 1 99 ? 6.014 -9.344 -0.966 1.00 60.38 99 TYR A CA 1
ATOM 734 C C . TYR A 1 99 ? 4.952 -9.151 -2.057 1.00 60.38 99 TYR A C 1
ATOM 736 O O . TYR A 1 99 ? 5.244 -8.603 -3.121 1.00 60.38 99 TYR A O 1
ATOM 744 N N . ALA A 1 100 ? 3.699 -9.534 -1.788 1.00 60.19 100 ALA A N 1
ATOM 745 C CA . ALA A 1 100 ? 2.601 -9.383 -2.746 1.00 60.19 100 ALA A CA 1
ATOM 746 C C . ALA A 1 100 ? 2.264 -7.907 -3.049 1.00 60.19 100 ALA A C 1
ATOM 748 O O . ALA A 1 100 ? 1.886 -7.580 -4.177 1.00 60.19 100 ALA A O 1
ATOM 749 N N . ILE A 1 101 ? 2.442 -7.004 -2.074 1.00 59.50 101 ILE A N 1
ATOM 750 C CA . ILE A 1 101 ? 2.285 -5.548 -2.253 1.00 59.50 101 ILE A CA 1
ATOM 751 C C . ILE A 1 101 ? 3.233 -5.016 -3.317 1.00 59.50 101 ILE A C 1
ATOM 753 O O . ILE A 1 101 ? 2.826 -4.217 -4.160 1.00 59.50 101 ILE A O 1
ATOM 757 N N . ALA A 1 102 ? 4.493 -5.448 -3.269 1.00 61.69 102 ALA A N 1
ATOM 758 C CA . ALA A 1 102 ? 5.523 -4.944 -4.160 1.00 61.69 102 ALA A CA 1
ATOM 759 C C . ALA A 1 102 ? 5.333 -5.425 -5.600 1.00 61.69 102 ALA A C 1
ATOM 761 O O . ALA A 1 102 ? 5.754 -4.735 -6.518 1.00 61.69 102 ALA A O 1
ATOM 762 N N . LEU A 1 103 ? 4.621 -6.533 -5.835 1.00 65.50 103 LEU A N 1
ATOM 763 C CA . LEU A 1 103 ? 4.458 -7.090 -7.180 1.00 65.50 103 LEU A CA 1
ATOM 764 C C . LEU A 1 103 ? 3.795 -6.111 -8.166 1.00 65.50 103 LEU A C 1
ATOM 766 O O . LEU A 1 103 ? 4.171 -6.068 -9.334 1.00 65.50 103 LEU A O 1
ATOM 770 N N . LYS A 1 104 ? 2.834 -5.295 -7.710 1.00 67.06 104 LYS A N 1
ATOM 771 C CA . LYS A 1 104 ? 2.159 -4.298 -8.562 1.00 67.06 104 LYS A CA 1
ATOM 772 C C . LYS A 1 104 ? 3.085 -3.160 -9.008 1.00 67.06 104 LYS A C 1
ATOM 774 O O . LYS A 1 104 ? 3.230 -2.983 -10.219 1.00 67.06 104 LYS A O 1
ATOM 779 N N . PRO A 1 105 ? 3.725 -2.398 -8.100 1.00 62.66 105 PRO A N 1
ATOM 780 C CA . PRO A 1 105 ? 4.695 -1.396 -8.512 1.00 62.66 105 PRO A CA 1
ATOM 781 C C . PRO A 1 105 ? 5.866 -2.045 -9.253 1.00 62.66 105 PRO A C 1
ATOM 783 O O . PRO A 1 105 ? 6.233 -1.535 -10.302 1.00 62.66 105 PRO A O 1
ATOM 786 N N . THR A 1 106 ? 6.377 -3.207 -8.826 1.00 66.50 106 THR A N 1
ATOM 787 C CA . THR A 1 106 ? 7.450 -3.930 -9.536 1.00 66.50 106 THR A CA 1
ATOM 788 C C . THR A 1 106 ? 7.051 -4.332 -10.959 1.00 66.50 106 THR A C 1
ATOM 790 O O . THR A 1 106 ? 7.870 -4.225 -11.867 1.00 66.50 106 THR A O 1
ATOM 793 N N . GLY A 1 107 ? 5.805 -4.737 -11.203 1.00 69.31 107 GLY A N 1
ATOM 794 C CA . GLY A 1 107 ? 5.313 -5.033 -12.551 1.00 69.31 107 GLY A CA 1
ATOM 795 C C . GLY A 1 107 ? 5.306 -3.795 -13.450 1.00 69.31 107 GLY A C 1
ATOM 796 O O . GLY A 1 107 ? 5.816 -3.838 -14.568 1.00 69.31 107 GLY A O 1
ATOM 797 N N . ILE A 1 108 ? 4.811 -2.666 -12.933 1.00 69.12 108 ILE A N 1
ATOM 798 C CA . ILE A 1 108 ? 4.848 -1.370 -13.633 1.00 69.12 108 ILE A CA 1
ATOM 799 C C . ILE A 1 108 ? 6.303 -0.962 -13.917 1.00 69.12 108 ILE A C 1
ATOM 801 O O . ILE A 1 108 ? 6.643 -0.534 -15.016 1.00 69.12 108 ILE A O 1
ATOM 805 N N . CYS A 1 109 ? 7.184 -1.166 -12.943 1.00 65.94 109 CYS A N 1
ATOM 806 C CA . CYS A 1 109 ? 8.615 -0.898 -13.028 1.00 65.94 109 CYS A CA 1
ATOM 807 C C . CYS A 1 109 ? 9.294 -1.702 -14.141 1.00 65.94 109 CYS A C 1
ATOM 809 O O . CYS A 1 109 ? 9.977 -1.132 -14.993 1.00 65.94 109 CYS A O 1
ATOM 811 N N . LEU A 1 110 ? 9.069 -3.016 -14.165 1.00 72.12 110 LEU A N 1
ATOM 812 C CA . LEU A 1 110 ? 9.587 -3.903 -15.203 1.00 72.12 110 LEU A CA 1
ATOM 813 C C . LEU A 1 110 ? 9.063 -3.508 -16.585 1.00 72.12 110 LEU A C 1
ATOM 815 O O . LEU A 1 110 ? 9.832 -3.512 -17.543 1.00 72.12 110 LEU A O 1
ATOM 819 N N . PHE A 1 111 ? 7.795 -3.105 -16.683 1.00 76.00 111 PHE A N 1
ATOM 820 C CA . PHE A 1 111 ? 7.204 -2.632 -17.932 1.00 76.00 111 PHE A CA 1
ATOM 821 C C . PHE A 1 111 ? 7.893 -1.366 -18.468 1.00 76.00 111 PHE A C 1
ATOM 823 O O . PHE A 1 111 ? 8.258 -1.317 -19.645 1.00 76.00 111 PHE A O 1
ATOM 830 N N . PHE A 1 112 ? 8.141 -0.360 -17.623 1.00 74.31 112 PHE A N 1
ATOM 831 C CA . PHE A 1 112 ? 8.849 0.856 -18.043 1.00 74.31 112 PHE A CA 1
ATOM 832 C C . PHE A 1 112 ? 10.302 0.579 -18.420 1.00 74.31 112 PHE A C 1
ATOM 834 O O . PHE A 1 112 ? 10.751 1.039 -19.469 1.00 74.31 112 PHE A O 1
ATOM 841 N N . ILE A 1 113 ? 11.026 -0.204 -17.613 1.00 72.81 113 ILE A N 1
ATOM 842 C CA . ILE A 1 113 ? 12.406 -0.602 -17.925 1.00 72.81 113 ILE A CA 1
ATOM 843 C C . ILE A 1 113 ? 12.444 -1.309 -19.280 1.00 72.81 113 ILE A C 1
ATOM 845 O O . ILE A 1 113 ? 13.230 -0.928 -20.144 1.00 72.81 113 ILE A O 1
ATOM 849 N N . ALA A 1 114 ? 11.557 -2.280 -19.502 1.00 77.25 114 ALA A N 1
ATOM 850 C CA . ALA A 1 114 ? 11.461 -2.983 -20.774 1.00 77.25 114 ALA A CA 1
ATOM 851 C C . ALA A 1 114 ? 11.140 -2.025 -21.932 1.00 77.25 114 ALA A C 1
ATOM 853 O O . ALA A 1 114 ? 11.735 -2.140 -22.996 1.00 77.25 114 ALA A O 1
ATOM 854 N N . THR A 1 115 ? 10.271 -1.035 -21.723 1.00 75.75 115 THR A N 1
ATOM 855 C CA . THR A 1 115 ? 9.929 -0.034 -22.745 1.00 75.75 115 THR A CA 1
ATOM 856 C C . THR A 1 115 ? 11.129 0.841 -23.117 1.00 75.75 115 THR A C 1
ATOM 858 O O . THR A 1 115 ? 11.435 0.992 -24.298 1.00 75.75 115 THR A O 1
ATOM 861 N N . PHE A 1 116 ? 11.868 1.376 -22.139 1.00 74.44 116 PHE A N 1
ATOM 862 C CA . PHE A 1 116 ? 13.065 2.185 -22.407 1.00 74.44 116 PHE A CA 1
ATOM 863 C C . PHE A 1 116 ? 14.183 1.367 -23.055 1.00 74.44 116 PHE A C 1
ATOM 865 O O . PHE A 1 116 ? 14.813 1.826 -24.010 1.00 74.44 116 PHE A O 1
ATOM 872 N N . VAL A 1 117 ? 14.405 0.141 -22.576 1.00 77.56 117 VAL A N 1
ATOM 873 C CA . VAL A 1 117 ? 15.362 -0.795 -23.179 1.00 77.56 117 VAL A CA 1
ATOM 874 C C . VAL A 1 117 ? 14.952 -1.120 -24.615 1.00 77.56 117 VAL A C 1
ATOM 876 O O . VAL A 1 117 ? 15.807 -1.145 -25.499 1.00 77.56 117 VAL A O 1
ATOM 879 N N . ALA A 1 118 ? 13.657 -1.295 -24.879 1.00 78.12 118 ALA A N 1
ATOM 880 C CA . ALA A 1 118 ? 13.149 -1.543 -26.218 1.00 78.12 118 ALA A CA 1
ATOM 881 C C . ALA A 1 118 ? 13.387 -0.361 -27.161 1.00 78.12 118 ALA A C 1
ATOM 883 O O . ALA A 1 118 ? 13.902 -0.563 -28.261 1.00 78.12 118 ALA A O 1
ATOM 884 N N . ILE A 1 119 ? 13.087 0.865 -26.723 1.00 75.69 119 ILE A N 1
ATOM 885 C CA . ILE A 1 119 ? 13.357 2.091 -27.489 1.00 75.69 119 ILE A CA 1
ATOM 886 C C . ILE A 1 119 ? 14.855 2.201 -27.804 1.00 75.69 119 ILE A C 1
ATOM 888 O O . ILE A 1 119 ? 15.228 2.413 -28.957 1.00 75.69 119 ILE A O 1
ATOM 892 N N . ALA A 1 120 ? 15.726 1.984 -26.814 1.00 73.94 120 ALA A N 1
ATOM 893 C CA . ALA A 1 120 ? 17.175 2.004 -27.016 1.00 73.94 120 ALA A CA 1
ATOM 894 C C . ALA A 1 120 ? 17.648 0.926 -28.010 1.00 73.94 120 ALA A C 1
ATOM 896 O O . ALA A 1 120 ? 18.524 1.188 -28.838 1.00 73.94 120 ALA A O 1
ATOM 897 N N . GLY A 1 121 ? 17.056 -0.271 -27.968 1.00 77.12 121 GLY A N 1
ATOM 898 C CA . GLY A 1 121 ? 17.341 -1.356 -28.908 1.00 77.12 121 GLY A CA 1
ATOM 899 C C . GLY A 1 121 ? 16.967 -1.015 -30.349 1.00 77.12 121 GLY A C 1
ATOM 900 O O . GLY A 1 121 ? 17.761 -1.254 -31.259 1.00 77.12 121 GLY A O 1
ATOM 901 N N . TRP A 1 122 ? 15.805 -0.394 -30.557 1.00 78.62 122 TRP A N 1
ATOM 902 C CA . TRP A 1 122 ? 15.367 0.083 -31.872 1.00 78.62 122 TRP A CA 1
ATOM 903 C C . TRP A 1 122 ? 16.242 1.222 -32.407 1.00 78.62 122 TRP A C 1
ATOM 905 O O . TRP A 1 122 ? 16.665 1.175 -33.562 1.00 78.62 122 TRP A O 1
ATOM 915 N N . LEU A 1 123 ? 16.594 2.194 -31.561 1.00 78.19 123 LEU A N 1
ATOM 916 C CA . LEU A 1 123 ? 17.497 3.295 -31.925 1.00 78.19 123 LEU A CA 1
ATOM 917 C C . LEU A 1 123 ? 18.891 2.792 -32.322 1.00 78.19 123 LEU A C 1
ATOM 919 O O . LEU A 1 123 ? 19.491 3.308 -33.265 1.00 78.19 123 LEU A O 1
ATOM 923 N N . ARG A 1 124 ? 19.390 1.754 -31.636 1.00 72.25 124 ARG A N 1
ATOM 924 C CA . ARG A 1 124 ? 20.650 1.084 -31.981 1.00 72.25 124 ARG A CA 1
ATOM 925 C C . ARG A 1 124 ? 20.551 0.325 -33.304 1.00 72.25 124 ARG A C 1
ATOM 927 O O . ARG A 1 124 ? 21.504 0.358 -34.074 1.00 72.25 124 ARG A O 1
ATOM 934 N N . HIS A 1 125 ? 19.440 -0.367 -33.556 1.00 77.62 125 HIS A N 1
ATOM 935 C CA . HIS A 1 125 ? 19.262 -1.176 -34.765 1.00 77.62 125 HIS A CA 1
ATOM 936 C C . HIS A 1 125 ? 19.226 -0.325 -36.039 1.00 77.62 125 HIS A C 1
ATOM 938 O O . HIS A 1 125 ? 19.871 -0.677 -37.021 1.00 77.62 125 HIS A O 1
ATOM 944 N N . TYR A 1 126 ? 18.540 0.819 -36.001 1.00 80.88 126 TYR A N 1
ATOM 945 C CA . TYR A 1 126 ? 18.458 1.745 -37.135 1.00 80.88 126 TYR A CA 1
ATOM 946 C C . TYR A 1 126 ? 19.637 2.723 -37.233 1.00 80.88 126 TYR A C 1
ATOM 948 O O . TYR A 1 126 ? 19.603 3.633 -38.054 1.00 80.88 126 TYR A O 1
ATOM 956 N N . HIS A 1 127 ? 20.675 2.562 -36.401 1.00 70.31 127 HIS A N 1
ATOM 957 C CA . HIS A 1 127 ? 21.834 3.463 -36.334 1.00 70.31 127 HIS A CA 1
ATOM 958 C C . HIS A 1 127 ? 21.474 4.951 -36.140 1.00 70.31 127 HIS A C 1
ATOM 960 O O . HIS A 1 127 ? 22.288 5.828 -36.419 1.00 70.31 127 HIS A O 1
ATOM 966 N N . TRP A 1 128 ? 20.277 5.252 -35.622 1.00 64.44 128 TRP A N 1
ATOM 967 C CA . TRP A 1 128 ? 19.765 6.624 -35.525 1.00 64.44 128 TRP A CA 1
ATOM 968 C C . TRP A 1 128 ? 20.508 7.474 -34.493 1.00 64.44 128 TRP A C 1
ATOM 970 O O . TRP A 1 128 ? 20.524 8.698 -34.588 1.00 64.44 128 TRP A O 1
ATOM 980 N N . ILE A 1 129 ? 21.129 6.832 -33.503 1.00 61.88 129 ILE A N 1
ATOM 981 C CA . ILE A 1 129 ? 21.927 7.494 -32.475 1.00 61.88 129 ILE A CA 1
ATOM 982 C C . ILE A 1 129 ? 23.250 6.747 -32.359 1.00 61.88 129 ILE A C 1
ATOM 984 O O . ILE A 1 129 ? 23.290 5.582 -31.953 1.00 61.88 129 ILE A O 1
ATOM 988 N N . ALA A 1 130 ? 24.352 7.433 -32.667 1.00 59.19 130 ALA A N 1
ATOM 989 C CA . ALA A 1 130 ? 25.667 7.015 -32.205 1.00 59.19 130 ALA A CA 1
ATOM 990 C C . ALA A 1 130 ? 25.641 7.102 -30.676 1.00 59.19 130 ALA A C 1
ATOM 992 O O . ALA A 1 130 ? 25.698 8.191 -30.105 1.00 59.19 130 ALA A O 1
ATOM 993 N N . PHE A 1 131 ? 25.437 5.956 -30.024 1.00 60.34 131 PHE A N 1
ATOM 994 C CA . PHE A 1 131 ? 25.233 5.842 -28.582 1.00 60.34 131 PHE A CA 1
ATOM 995 C C . PHE A 1 131 ? 26.524 6.242 -27.852 1.00 60.34 131 PHE A C 1
ATOM 997 O O . PHE A 1 131 ? 27.362 5.409 -27.507 1.00 60.34 131 PHE A O 1
ATOM 1004 N N . SER A 1 132 ? 26.730 7.548 -27.692 1.00 65.75 132 SER A N 1
ATOM 1005 C CA . SER A 1 132 ? 27.894 8.107 -27.024 1.00 65.75 132 SER A CA 1
ATOM 1006 C C . SER A 1 132 ? 27.760 7.904 -25.517 1.00 65.75 132 SER A C 1
ATOM 1008 O O . SER A 1 132 ? 26.657 7.889 -24.960 1.00 65.75 132 SER A O 1
ATOM 1010 N N . ARG A 1 133 ? 28.900 7.764 -24.832 1.00 65.88 133 ARG A N 1
ATOM 1011 C CA . ARG A 1 133 ? 28.957 7.581 -23.372 1.00 65.88 133 ARG A CA 1
ATOM 1012 C C . ARG A 1 133 ? 28.159 8.658 -22.620 1.00 65.88 133 ARG A C 1
ATOM 1014 O O . ARG A 1 133 ? 27.540 8.363 -21.602 1.00 65.88 133 ARG A O 1
ATOM 1021 N N . ASN A 1 134 ? 28.118 9.872 -23.169 1.00 70.44 134 ASN A N 1
ATOM 1022 C CA . ASN A 1 134 ? 27.431 11.026 -22.593 1.00 70.44 134 ASN A CA 1
ATOM 1023 C C . ASN A 1 134 ? 25.901 10.873 -22.617 1.00 70.44 134 ASN A C 1
ATOM 1025 O O . ASN A 1 134 ? 25.237 11.259 -21.660 1.00 70.44 134 ASN A O 1
ATOM 1029 N N . TRP A 1 135 ? 25.331 10.257 -23.658 1.00 68.62 135 TRP A N 1
ATOM 1030 C CA . TRP A 1 135 ? 23.882 10.040 -23.743 1.00 68.62 135 TRP A CA 1
ATOM 1031 C C . TRP A 1 135 ? 23.400 9.037 -22.688 1.00 68.62 135 TRP A C 1
ATOM 1033 O O . TRP A 1 135 ? 22.401 9.268 -22.009 1.00 68.62 135 TRP A O 1
ATOM 1043 N N . ALA A 1 136 ? 24.165 7.961 -22.477 1.00 67.19 136 ALA A N 1
ATOM 1044 C CA . ALA A 1 136 ? 23.890 6.989 -21.421 1.00 67.19 136 ALA A CA 1
ATOM 1045 C C . ALA A 1 136 ? 23.996 7.614 -20.017 1.00 67.19 136 ALA A C 1
ATOM 1047 O O . ALA A 1 136 ? 23.146 7.349 -19.170 1.00 67.19 136 ALA A O 1
ATOM 1048 N N . MET A 1 137 ? 24.991 8.481 -19.785 1.00 69.50 137 MET A N 1
ATOM 1049 C CA . MET A 1 137 ? 25.156 9.181 -18.504 1.00 69.50 137 MET A CA 1
ATOM 1050 C C . MET A 1 137 ? 23.988 10.111 -18.158 1.00 69.50 137 MET A C 1
ATOM 1052 O O . MET A 1 137 ? 23.740 10.314 -16.978 1.00 69.50 137 MET A O 1
ATOM 1056 N N . VAL A 1 138 ? 23.267 10.656 -19.144 1.00 73.50 138 VAL A N 1
ATOM 1057 C CA . VAL A 1 138 ? 22.115 11.549 -18.906 1.00 73.50 138 VAL A CA 1
ATOM 1058 C C . VAL A 1 138 ? 20.801 10.773 -18.835 1.00 73.50 138 VAL A C 1
ATOM 1060 O O . VAL A 1 138 ? 19.987 11.002 -17.942 1.00 73.50 138 VAL A O 1
ATOM 1063 N N . MET A 1 139 ? 20.585 9.821 -19.743 1.00 69.56 139 MET A N 1
ATOM 1064 C CA . MET A 1 139 ? 19.302 9.120 -19.830 1.00 69.56 139 MET A CA 1
ATOM 1065 C C . MET A 1 139 ? 19.091 8.117 -18.698 1.00 69.56 139 MET A C 1
ATOM 1067 O O . MET A 1 139 ? 17.975 7.996 -18.204 1.00 69.56 139 MET A O 1
ATOM 1071 N N . VAL A 1 140 ? 20.142 7.430 -18.239 1.00 70.75 140 VAL A N 1
ATOM 1072 C CA . VAL A 1 140 ? 20.033 6.472 -17.126 1.00 70.75 140 VAL A CA 1
ATOM 1073 C C . VAL A 1 140 ? 19.540 7.137 -15.831 1.00 70.75 140 VAL A C 1
ATOM 1075 O O . VAL A 1 140 ? 18.543 6.657 -15.287 1.00 70.75 140 VAL A O 1
ATOM 1078 N N . PRO A 1 141 ? 20.146 8.233 -15.329 1.00 73.12 141 PRO A N 1
ATOM 1079 C CA . PRO A 1 141 ? 19.645 8.887 -14.124 1.00 73.12 141 PRO A CA 1
ATOM 1080 C C . PRO A 1 141 ? 18.286 9.557 -14.343 1.00 73.12 141 PRO A C 1
ATOM 1082 O O . PRO A 1 141 ? 17.469 9.540 -13.428 1.00 73.12 141 PRO A O 1
ATOM 1085 N N . LEU A 1 142 ? 17.997 10.091 -15.536 1.00 74.81 142 LEU A N 1
ATOM 1086 C CA . LEU A 1 142 ? 16.687 10.679 -15.835 1.00 74.81 142 LEU A CA 1
ATOM 1087 C C . LEU A 1 142 ? 15.568 9.629 -15.778 1.00 74.81 142 LEU A C 1
ATOM 1089 O O . LEU A 1 142 ? 14.535 9.856 -15.150 1.00 74.81 142 LEU A O 1
ATOM 1093 N N . VAL A 1 143 ? 15.787 8.457 -16.380 1.00 72.81 143 VAL A N 1
ATOM 1094 C CA . VAL A 1 143 ? 14.848 7.329 -16.315 1.00 72.81 143 VAL A CA 1
ATOM 1095 C C . VAL A 1 143 ? 14.728 6.815 -14.883 1.00 72.81 143 VAL A C 1
ATOM 1097 O O . VAL A 1 143 ? 13.614 6.587 -14.422 1.00 72.81 143 VAL A O 1
ATOM 1100 N N . ALA A 1 144 ? 15.838 6.692 -14.149 1.00 72.50 144 AL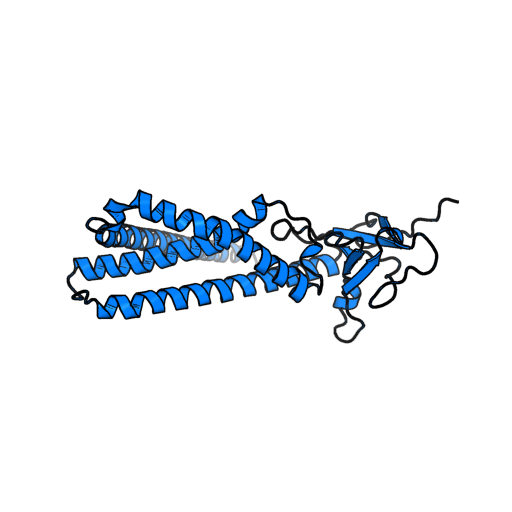A A N 1
ATOM 1101 C CA . ALA A 1 144 ? 15.818 6.303 -12.739 1.00 72.50 144 ALA A CA 1
ATOM 1102 C C . ALA A 1 144 ? 15.049 7.312 -11.860 1.00 72.50 144 ALA A C 1
ATOM 1104 O O . ALA A 1 144 ? 14.323 6.914 -10.951 1.00 72.50 144 ALA A O 1
ATOM 1105 N N . LEU A 1 145 ? 15.146 8.611 -12.146 1.00 77.88 145 LEU A N 1
ATOM 1106 C CA . LEU A 1 145 ? 14.402 9.652 -11.437 1.00 77.88 145 LEU A CA 1
ATOM 1107 C C . LEU A 1 145 ? 12.90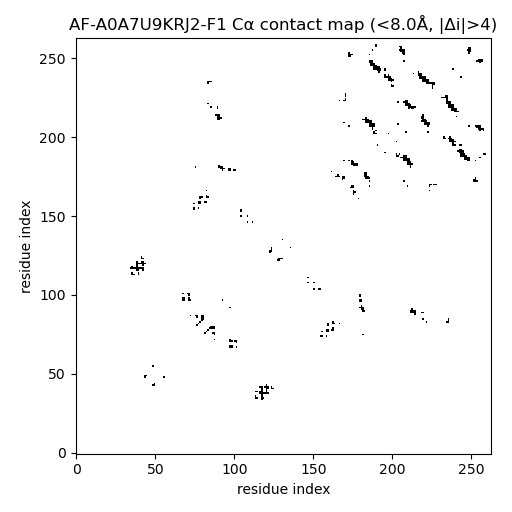2 9.587 -11.748 1.00 77.88 145 LEU A C 1
ATOM 1109 O O . LEU A 1 145 ? 12.088 9.548 -10.824 1.00 77.88 145 LEU A O 1
ATOM 1113 N N . LEU A 1 146 ? 12.528 9.528 -13.031 1.00 74.75 146 LEU A N 1
ATOM 1114 C CA . LEU A 1 146 ? 11.130 9.363 -13.461 1.00 74.75 146 LEU A CA 1
ATOM 1115 C C . LEU A 1 146 ? 10.508 8.096 -12.862 1.00 74.75 146 LEU A C 1
ATOM 1117 O O . LEU A 1 146 ? 9.347 8.092 -12.449 1.00 74.75 146 LEU A O 1
ATOM 1121 N N . TYR A 1 147 ? 11.304 7.038 -12.758 1.00 73.31 147 TYR A N 1
ATOM 1122 C CA . TYR A 1 147 ? 10.943 5.783 -12.119 1.00 73.31 147 TYR A CA 1
ATOM 1123 C C . TYR A 1 147 ? 10.623 5.953 -10.630 1.00 73.31 147 TYR A C 1
ATOM 1125 O O . TYR A 1 147 ? 9.527 5.591 -10.195 1.00 73.31 147 TYR A O 1
ATOM 1133 N N . VAL A 1 148 ? 11.531 6.558 -9.854 1.00 74.19 148 VAL A N 1
ATOM 1134 C CA . VAL A 1 148 ? 11.314 6.815 -8.418 1.00 74.19 148 VAL A CA 1
ATOM 1135 C C . VAL A 1 148 ? 10.067 7.677 -8.209 1.00 74.19 148 VAL A C 1
ATOM 1137 O O . VAL A 1 148 ? 9.229 7.356 -7.366 1.00 74.19 148 VAL A O 1
ATOM 1140 N N . LEU A 1 149 ? 9.885 8.719 -9.021 1.00 75.69 149 LEU A N 1
ATOM 1141 C CA . LEU A 1 149 ? 8.710 9.592 -8.962 1.00 75.69 149 LEU A CA 1
ATOM 1142 C C . LEU A 1 149 ? 7.403 8.842 -9.258 1.00 75.69 149 LEU A C 1
ATOM 1144 O O . LEU A 1 149 ? 6.403 9.043 -8.565 1.00 75.69 149 LEU A O 1
ATOM 1148 N N . THR A 1 150 ? 7.402 7.942 -10.242 1.00 74.69 150 THR A N 1
ATOM 1149 C CA . THR A 1 150 ? 6.217 7.141 -10.592 1.00 74.69 150 THR A CA 1
ATOM 1150 C C . THR A 1 150 ? 5.838 6.187 -9.459 1.00 74.69 150 THR A C 1
ATOM 1152 O O . THR A 1 150 ? 4.661 6.086 -9.108 1.00 74.69 150 THR A O 1
ATOM 1155 N N . ILE A 1 151 ? 6.815 5.530 -8.824 1.00 70.56 151 ILE A N 1
ATOM 1156 C CA . ILE A 1 151 ? 6.570 4.657 -7.662 1.00 70.56 151 ILE A CA 1
ATOM 1157 C C . ILE A 1 151 ? 5.975 5.451 -6.502 1.00 70.56 151 ILE A C 1
ATOM 1159 O O . ILE A 1 151 ? 4.983 5.027 -5.908 1.00 70.56 151 ILE A O 1
ATOM 1163 N N . LEU A 1 152 ? 6.561 6.606 -6.181 1.00 71.38 152 LEU A N 1
ATOM 1164 C CA . LEU A 1 152 ? 6.105 7.432 -5.064 1.00 71.38 152 LEU A CA 1
ATOM 1165 C C . LEU A 1 152 ? 4.671 7.925 -5.288 1.00 71.38 152 LEU A C 1
ATOM 1167 O O . LEU A 1 152 ? 3.822 7.797 -4.407 1.00 71.38 152 LEU A O 1
ATOM 1171 N N . THR A 1 153 ? 4.368 8.440 -6.478 1.00 73.88 153 THR A N 1
ATOM 1172 C CA . THR A 1 153 ? 3.045 9.004 -6.795 1.00 73.88 153 THR A CA 1
ATOM 1173 C C . THR A 1 153 ? 1.947 7.940 -6.861 1.00 73.88 153 THR A C 1
ATOM 1175 O O . THR A 1 153 ? 0.879 8.116 -6.266 1.00 73.88 153 THR A O 1
ATOM 1178 N N . THR A 1 154 ? 2.197 6.806 -7.520 1.00 71.44 154 THR A N 1
ATOM 1179 C CA . THR A 1 154 ? 1.219 5.706 -7.620 1.00 71.44 154 THR A CA 1
ATOM 1180 C C . THR A 1 154 ? 1.038 4.964 -6.294 1.00 71.44 154 THR A C 1
ATOM 1182 O O . T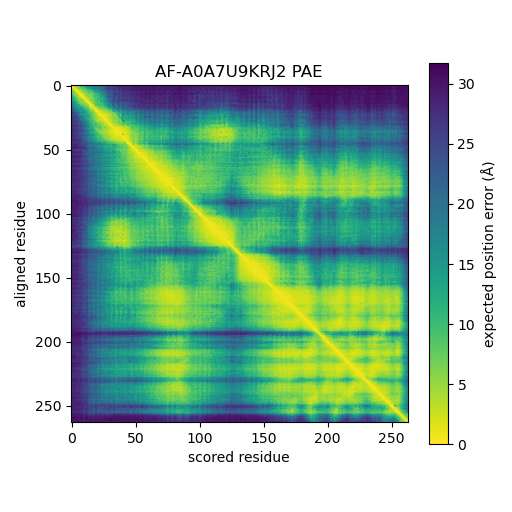HR A 1 154 ? -0.090 4.639 -5.919 1.00 71.44 154 THR A O 1
ATOM 1185 N N . GLY A 1 155 ? 2.119 4.763 -5.535 1.00 70.19 155 GLY A N 1
ATOM 1186 C CA . GLY A 1 155 ? 2.075 4.122 -4.221 1.00 70.19 155 GLY A CA 1
ATOM 1187 C C . GLY A 1 155 ? 1.275 4.933 -3.202 1.00 70.19 155 GLY A C 1
ATOM 1188 O O . GLY A 1 155 ? 0.357 4.407 -2.570 1.00 70.19 155 GLY A O 1
ATOM 1189 N N . MET A 1 156 ? 1.565 6.231 -3.071 1.00 72.81 156 MET A N 1
ATOM 1190 C CA . MET A 1 156 ? 0.895 7.091 -2.086 1.00 72.81 156 MET A CA 1
ATOM 1191 C C . MET A 1 156 ? -0.576 7.356 -2.426 1.00 72.81 156 MET A C 1
ATOM 1193 O O . MET A 1 156 ? -1.433 7.339 -1.537 1.00 72.81 156 MET A O 1
ATOM 1197 N N . SER A 1 157 ? -0.897 7.570 -3.706 1.00 77.31 157 SER A N 1
ATOM 1198 C CA . SER A 1 157 ? -2.286 7.781 -4.131 1.00 77.31 157 SER A CA 1
ATOM 1199 C C . SER A 1 157 ? -3.144 6.546 -3.847 1.00 77.31 157 SER A C 1
ATOM 1201 O O . SER A 1 157 ? -4.208 6.681 -3.236 1.00 77.31 157 SER A O 1
ATOM 1203 N N . GLY A 1 158 ? -2.647 5.346 -4.165 1.00 77.50 158 GLY A N 1
ATOM 1204 C CA . GLY A 1 158 ? -3.326 4.082 -3.868 1.00 77.50 158 GLY A CA 1
ATOM 1205 C C . GLY A 1 158 ? -3.614 3.886 -2.377 1.00 77.50 158 GLY A C 1
ATOM 1206 O O . GLY A 1 158 ? -4.738 3.534 -2.012 1.00 77.50 158 GLY A O 1
ATOM 1207 N N . VAL A 1 159 ? -2.642 4.196 -1.512 1.00 82.31 159 VAL A N 1
ATOM 1208 C CA . VAL A 1 159 ? -2.800 4.140 -0.047 1.00 82.31 159 VAL A CA 1
ATOM 1209 C C . VAL A 1 159 ? -3.933 5.051 0.422 1.00 82.31 159 VAL A C 1
ATOM 1211 O O . VAL A 1 159 ? -4.808 4.618 1.171 1.00 82.31 159 VAL A O 1
ATOM 1214 N N . SER A 1 160 ? -3.948 6.304 -0.040 1.00 81.88 160 SER A N 1
ATOM 1215 C CA . SER A 1 160 ? -4.953 7.285 0.383 1.00 81.88 160 SER A CA 1
ATOM 1216 C C . SER A 1 160 ? -6.374 6.895 -0.039 1.00 81.88 160 SER A C 1
ATOM 1218 O O . SER A 1 160 ? -7.326 7.081 0.720 1.00 81.88 160 SER A O 1
ATOM 1220 N N . VAL A 1 161 ? -6.523 6.314 -1.234 1.00 85.50 161 VAL A N 1
ATOM 1221 C CA . VAL A 1 161 ? -7.811 5.849 -1.762 1.00 85.50 161 VAL A CA 1
ATOM 1222 C C . VAL A 1 161 ? -8.303 4.641 -0.973 1.00 85.50 161 VAL A C 1
ATOM 1224 O O . VAL A 1 161 ? -9.462 4.620 -0.557 1.00 85.50 161 VAL A O 1
ATOM 1227 N N . ALA A 1 162 ? -7.427 3.669 -0.709 1.00 86.00 162 ALA A N 1
ATOM 1228 C CA . ALA A 1 162 ? -7.765 2.491 0.083 1.00 86.00 162 ALA A CA 1
ATOM 1229 C C . ALA A 1 162 ? -8.152 2.861 1.522 1.00 86.00 162 ALA A C 1
ATOM 1231 O O . ALA A 1 162 ? -9.163 2.373 2.025 1.00 86.00 162 ALA A O 1
ATOM 1232 N N . ALA A 1 163 ? -7.410 3.769 2.163 1.00 86.75 163 ALA A N 1
ATOM 1233 C CA . ALA A 1 163 ? -7.712 4.239 3.514 1.00 86.75 163 ALA A CA 1
ATOM 1234 C C . ALA A 1 163 ? -9.075 4.943 3.583 1.00 86.75 163 ALA A C 1
ATOM 1236 O O . ALA A 1 163 ? -9.892 4.633 4.450 1.00 86.75 163 ALA A O 1
ATOM 1237 N N . LYS A 1 164 ? -9.372 5.832 2.625 1.00 88.50 164 LYS A N 1
ATOM 1238 C CA . LYS A 1 164 ? -10.682 6.500 2.526 1.00 88.50 164 LYS A CA 1
ATOM 1239 C C . LYS A 1 164 ? -11.820 5.511 2.274 1.00 88.50 164 LYS A C 1
ATOM 1241 O O . LYS A 1 1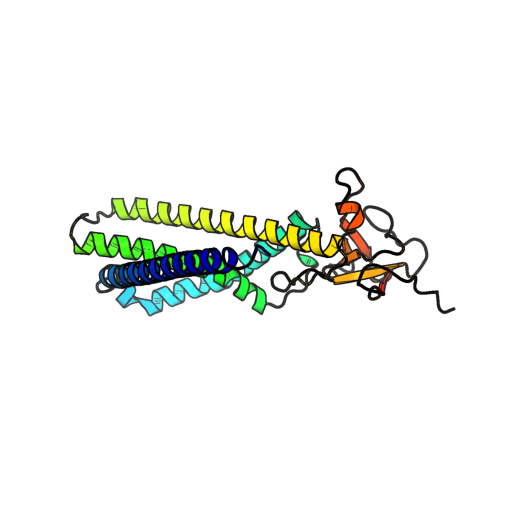64 ? -12.902 5.685 2.831 1.00 88.50 164 LYS A O 1
ATOM 1246 N N . ALA A 1 165 ? -11.599 4.491 1.445 1.00 89.12 165 ALA A N 1
ATOM 1247 C CA . ALA A 1 165 ? -12.585 3.443 1.197 1.00 89.12 165 ALA A CA 1
ATOM 1248 C C . ALA A 1 165 ? -12.861 2.623 2.466 1.00 89.12 165 ALA A C 1
ATOM 1250 O O . ALA A 1 165 ? -14.018 2.460 2.840 1.00 89.12 165 ALA A O 1
ATOM 1251 N N . ALA A 1 166 ? -11.816 2.204 3.182 1.00 89.38 166 ALA A N 1
ATOM 1252 C CA . ALA A 1 166 ? -11.947 1.472 4.438 1.00 89.38 166 ALA A CA 1
ATOM 1253 C C . ALA A 1 166 ? -12.636 2.303 5.534 1.00 89.38 166 ALA A C 1
ATOM 1255 O O . ALA A 1 166 ? -13.520 1.801 6.227 1.00 89.38 166 ALA A O 1
ATOM 1256 N N . ALA A 1 167 ? -12.293 3.589 5.653 1.00 88.12 167 ALA A N 1
ATOM 1257 C CA . ALA A 1 167 ? -12.977 4.513 6.555 1.00 88.12 167 ALA A CA 1
ATOM 1258 C C . ALA A 1 167 ? -14.467 4.643 6.200 1.00 88.12 167 ALA A C 1
ATOM 1260 O O . ALA A 1 167 ? -15.320 4.623 7.084 1.00 88.12 167 ALA A O 1
ATOM 1261 N N . ARG A 1 168 ? -14.799 4.724 4.905 1.00 90.19 168 ARG A N 1
ATOM 1262 C CA . ARG A 1 168 ? -16.185 4.777 4.422 1.00 90.19 168 ARG A CA 1
ATOM 1263 C C . ARG A 1 168 ? -16.957 3.498 4.729 1.00 90.19 168 ARG A C 1
ATOM 1265 O O . ARG A 1 168 ? -18.101 3.585 5.167 1.00 90.19 168 ARG A O 1
ATOM 1272 N N . ASP A 1 169 ? -16.351 2.334 4.528 1.00 89.88 169 ASP A N 1
ATOM 1273 C CA . ASP A 1 169 ? -16.965 1.047 4.865 1.00 89.88 169 ASP A CA 1
ATOM 1274 C C . ASP A 1 169 ? -17.262 0.970 6.368 1.00 89.88 169 ASP A C 1
ATOM 1276 O O . ASP A 1 169 ? -18.404 0.704 6.752 1.00 89.88 169 ASP A O 1
ATOM 1280 N N . ALA A 1 170 ? -16.294 1.340 7.211 1.00 87.69 170 ALA A N 1
ATOM 1281 C CA . ALA A 1 170 ? -16.460 1.370 8.662 1.00 87.69 170 ALA A CA 1
ATOM 1282 C C . ALA A 1 170 ? -17.534 2.374 9.123 1.00 87.69 170 ALA A C 1
ATOM 1284 O O . ALA A 1 170 ? -18.365 2.035 9.963 1.00 87.69 170 ALA A O 1
ATOM 1285 N N . MET A 1 171 ? -17.593 3.576 8.534 1.00 87.69 171 MET A N 1
ATOM 1286 C CA . MET A 1 171 ? -18.658 4.563 8.803 1.00 87.69 171 MET A CA 1
ATOM 1287 C C . MET A 1 171 ? -20.058 4.049 8.450 1.00 87.69 171 MET A C 1
ATOM 1289 O O . MET A 1 171 ? -21.043 4.481 9.051 1.00 87.69 171 MET A O 1
ATOM 1293 N N . ASN A 1 172 ? -20.145 3.117 7.500 1.00 87.44 172 ASN A N 1
ATOM 1294 C CA . ASN A 1 172 ? -21.384 2.462 7.100 1.00 87.44 172 ASN A CA 1
ATOM 1295 C C . ASN A 1 172 ? -21.697 1.200 7.926 1.00 87.44 172 ASN A C 1
ATOM 1297 O O . ASN A 1 172 ? -22.722 0.561 7.668 1.00 87.44 172 ASN A O 1
ATOM 1301 N N . GLY A 1 173 ? -20.859 0.834 8.903 1.00 83.75 173 GLY A N 1
ATOM 1302 C CA . GLY A 1 173 ? -20.976 -0.402 9.689 1.00 83.75 173 GLY A CA 1
ATOM 1303 C C . GLY A 1 173 ? -20.577 -1.666 8.923 1.00 83.75 173 GLY A C 1
ATOM 1304 O O . GLY A 1 173 ? -20.911 -2.769 9.342 1.00 83.75 173 GLY A O 1
ATOM 1305 N N . LYS A 1 174 ? -19.897 -1.524 7.780 1.00 87.44 174 LYS A N 1
ATOM 1306 C CA . LYS A 1 174 ? -19.369 -2.648 7.001 1.00 87.44 174 LYS A CA 1
ATOM 1307 C C . LYS A 1 174 ? -17.925 -2.914 7.409 1.00 87.44 174 LYS A C 1
ATOM 1309 O O . LYS A 1 174 ? -17.149 -1.984 7.622 1.00 87.44 174 LYS A O 1
ATOM 1314 N N . GLN A 1 175 ? -17.554 -4.188 7.486 1.00 85.94 175 GLN A N 1
ATOM 1315 C CA . GLN A 1 175 ? -16.171 -4.558 7.758 1.00 85.94 175 GLN A CA 1
ATOM 1316 C C . GLN A 1 175 ? -15.289 -4.146 6.566 1.00 85.94 175 GLN A C 1
ATOM 1318 O O . GLN A 1 175 ? -15.595 -4.528 5.432 1.00 85.94 175 GLN A O 1
ATOM 1323 N N . PRO A 1 176 ? -14.228 -3.349 6.785 1.00 88.00 176 PRO A N 1
ATOM 1324 C CA . PRO A 1 176 ? -13.379 -2.900 5.695 1.00 88.00 176 PRO A CA 1
ATOM 1325 C C . PRO A 1 176 ? -12.610 -4.075 5.090 1.00 88.00 176 PRO A C 1
ATOM 1327 O O . PRO A 1 176 ? -12.221 -5.019 5.782 1.00 88.00 176 PRO A O 1
ATOM 1330 N N . LYS A 1 177 ? -12.358 -3.999 3.781 1.00 87.56 177 LYS A N 1
ATOM 1331 C CA . LYS A 1 177 ? -11.529 -4.994 3.093 1.00 87.56 177 LYS A CA 1
ATOM 1332 C C . LYS A 1 177 ? -10.110 -5.002 3.681 1.00 87.56 177 LYS A C 1
ATOM 1334 O O . LYS A 1 177 ? -9.584 -3.935 4.003 1.00 87.56 177 LYS A O 1
ATOM 1339 N N . PRO A 1 178 ? -9.468 -6.178 3.792 1.00 82.62 178 PRO A N 1
ATOM 1340 C CA . PRO A 1 178 ? -8.089 -6.263 4.249 1.00 82.62 178 PRO A CA 1
ATOM 1341 C C . PRO A 1 178 ? -7.173 -5.483 3.304 1.00 82.62 178 PRO A C 1
ATOM 1343 O O . PRO A 1 178 ? -7.222 -5.667 2.086 1.00 82.62 178 PRO A O 1
ATOM 1346 N N . TYR A 1 179 ? -6.318 -4.636 3.868 1.00 80.31 179 TYR A N 1
ATOM 1347 C CA . TYR A 1 179 ? -5.303 -3.908 3.119 1.00 80.31 179 TYR A CA 1
ATOM 1348 C C . TYR A 1 179 ? -3.951 -4.560 3.378 1.00 80.31 179 TYR A C 1
ATOM 1350 O O . TYR A 1 179 ? -3.279 -4.271 4.364 1.00 80.31 179 TYR A O 1
ATOM 1358 N N . PHE A 1 180 ? -3.587 -5.491 2.494 1.00 73.94 180 PHE A N 1
ATOM 1359 C CA . PHE A 1 180 ? -2.271 -6.127 2.475 1.00 73.94 180 PHE A CA 1
ATOM 1360 C C . PHE A 1 180 ? -1.799 -6.682 3.831 1.00 73.94 180 PHE A C 1
ATOM 1362 O O . PHE A 1 180 ? -0.776 -6.278 4.386 1.00 73.94 180 PHE A O 1
ATOM 1369 N N . GLY A 1 181 ? -2.585 -7.606 4.382 1.00 71.94 181 GLY A N 1
ATOM 1370 C CA . GLY A 1 181 ? -2.329 -8.222 5.685 1.00 71.94 181 GLY A CA 1
ATOM 1371 C C . GLY A 1 181 ? -2.888 -7.428 6.868 1.00 71.94 181 GLY A C 1
ATOM 1372 O O . GLY A 1 181 ? -3.228 -8.035 7.876 1.00 71.94 181 GLY A O 1
ATOM 1373 N N . ILE A 1 182 ? -3.092 -6.112 6.737 1.00 78.88 182 ILE A N 1
ATOM 1374 C CA . ILE A 1 182 ? -3.757 -5.311 7.771 1.00 78.88 182 ILE A CA 1
ATOM 1375 C C . ILE A 1 182 ? -5.266 -5.556 7.692 1.00 78.88 182 ILE A C 1
ATOM 1377 O O . ILE A 1 182 ? -5.928 -5.184 6.717 1.00 78.88 182 ILE A O 1
ATOM 1381 N N . LYS A 1 183 ? -5.820 -6.171 8.739 1.00 84.19 183 LYS A N 1
ATOM 1382 C CA . LYS A 1 183 ? -7.257 -6.438 8.877 1.00 84.19 183 LYS A CA 1
ATOM 1383 C C . LYS A 1 183 ? -7.870 -5.474 9.888 1.00 84.19 183 LYS A C 1
ATOM 1385 O O . LYS A 1 183 ? -7.649 -5.602 11.087 1.00 84.19 183 LYS A O 1
ATOM 1390 N N . GLY A 1 184 ? -8.657 -4.518 9.397 1.00 86.38 184 GLY A N 1
ATOM 1391 C CA . GLY A 1 184 ? -9.502 -3.689 10.253 1.00 86.38 184 GLY A CA 1
ATOM 1392 C C . GLY A 1 184 ? -10.743 -4.471 10.679 1.00 86.38 184 GLY A C 1
ATOM 1393 O O . GLY A 1 184 ? -11.494 -4.943 9.826 1.00 86.38 184 GLY A O 1
ATOM 1394 N N . THR A 1 185 ? -10.972 -4.611 11.981 1.00 88.56 185 THR A N 1
ATOM 139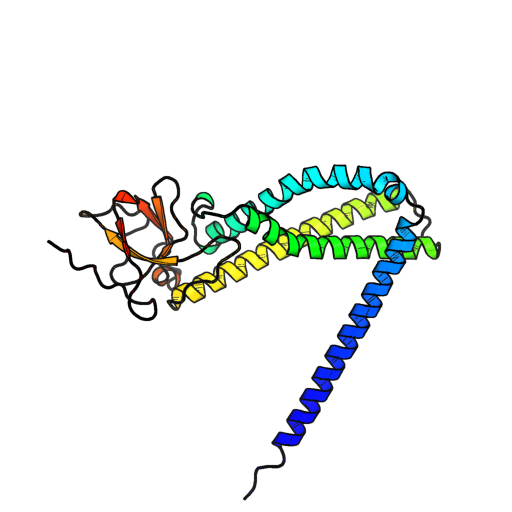5 C CA . THR A 1 185 ? -12.145 -5.312 12.520 1.00 88.56 185 THR A CA 1
ATOM 1396 C C . THR A 1 185 ? -12.998 -4.354 13.333 1.00 88.56 185 THR A C 1
ATOM 1398 O O . THR A 1 185 ? -12.483 -3.605 14.160 1.00 88.56 185 THR A O 1
ATOM 1401 N N . LEU A 1 186 ? -14.307 -4.361 13.080 1.00 88.06 186 LEU A N 1
ATOM 1402 C CA . LEU A 1 186 ? -15.268 -3.627 13.896 1.00 88.06 186 LEU A CA 1
ATOM 1403 C C . LEU A 1 186 ? -15.535 -4.432 15.168 1.00 88.06 186 LEU A C 1
ATOM 1405 O O . LEU A 1 186 ? -15.945 -5.588 15.092 1.00 88.06 186 LEU A O 1
ATOM 1409 N N . MET A 1 187 ? -15.285 -3.825 16.322 1.00 89.19 187 MET A N 1
ATOM 1410 C CA . MET A 1 187 ? -15.465 -4.447 17.631 1.00 89.19 187 MET A CA 1
ATOM 1411 C C . MET A 1 187 ? -16.152 -3.487 18.595 1.00 89.19 187 MET A C 1
ATOM 1413 O O . MET A 1 187 ? -16.013 -2.267 18.509 1.00 89.19 187 MET A O 1
ATOM 1417 N N . CYS A 1 188 ? -16.892 -4.053 19.534 1.00 88.25 188 CYS A N 1
ATOM 1418 C CA . CYS A 1 188 ? -17.480 -3.351 20.659 1.00 88.25 188 CYS A CA 1
ATOM 1419 C C . CYS A 1 188 ? -16.502 -3.379 21.825 1.00 88.25 188 CYS A C 1
ATOM 1421 O O . CYS A 1 188 ? -15.981 -4.438 22.166 1.00 88.25 188 CYS A O 1
ATOM 1423 N N . VAL A 1 189 ? -16.241 -2.220 22.427 1.00 87.19 189 VAL A N 1
ATOM 1424 C CA . VAL A 1 189 ? -15.254 -2.081 23.502 1.00 87.19 189 VAL A CA 1
ATOM 1425 C C . VAL A 1 189 ? -15.957 -1.600 24.760 1.00 87.19 189 VAL A C 1
ATOM 1427 O O . VAL A 1 189 ? -16.574 -0.536 24.764 1.00 87.19 189 VAL A O 1
ATOM 1430 N N . THR A 1 190 ? -15.845 -2.374 25.834 1.00 85.00 190 THR A N 1
ATOM 1431 C CA . THR A 1 190 ? -16.414 -2.046 27.146 1.00 85.00 190 THR A CA 1
ATOM 1432 C C . THR A 1 190 ? -15.320 -2.060 28.213 1.00 85.00 190 THR A C 1
ATOM 1434 O O . THR A 1 190 ? -14.505 -2.982 28.217 1.00 85.00 190 THR A O 1
ATOM 1437 N N . PRO A 1 191 ? -15.267 -1.077 29.127 1.00 83.25 191 PRO A N 1
ATOM 1438 C CA . PRO A 1 191 ? -14.294 -1.081 30.217 1.00 83.25 191 PRO A CA 1
ATOM 1439 C C . PRO A 1 191 ? -14.559 -2.247 31.185 1.00 83.25 191 PRO A C 1
ATOM 1441 O O . PRO A 1 191 ? -15.711 -2.520 31.515 1.00 83.25 191 PRO A O 1
ATOM 1444 N N . VAL A 1 192 ? -13.498 -2.933 31.621 1.00 81.62 192 VAL A N 1
ATOM 1445 C CA . VAL A 1 192 ? -13.575 -4.097 32.535 1.00 81.62 192 VAL A CA 1
ATOM 1446 C C . VAL A 1 192 ? -13.799 -3.656 33.983 1.00 81.62 192 VAL A C 1
ATOM 1448 O O . VAL A 1 192 ? -14.572 -4.267 34.712 1.00 81.62 192 VAL A O 1
ATOM 1451 N N . SER A 1 193 ? -13.158 -2.565 34.393 1.00 66.81 193 SER A N 1
ATOM 1452 C CA . SER A 1 193 ? -13.336 -1.912 35.691 1.00 66.81 193 SER A CA 1
ATOM 1453 C C . SER A 1 193 ? -13.517 -0.406 35.477 1.00 66.81 193 SER A C 1
ATOM 1455 O O . SER A 1 193 ? -13.211 0.102 34.396 1.00 66.81 193 SER A O 1
ATOM 1457 N N . GLY A 1 194 ? -14.105 0.291 36.459 1.00 67.19 194 GLY A N 1
ATOM 1458 C CA . GLY A 1 194 ? -14.467 1.714 36.361 1.00 67.19 194 GLY A CA 1
ATOM 1459 C C . GLY A 1 194 ? -13.371 2.609 35.760 1.00 67.19 194 GLY A C 1
ATOM 1460 O O . GLY A 1 194 ? -12.186 2.343 35.938 1.00 67.19 194 GLY A O 1
ATOM 1461 N N . ASP A 1 195 ? -13.813 3.632 35.016 1.00 62.75 195 ASP A N 1
ATOM 1462 C CA . ASP A 1 195 ? -13.030 4.578 34.202 1.00 62.75 195 ASP A CA 1
ATOM 1463 C C . ASP A 1 195 ? -11.706 4.029 33.637 1.00 62.75 195 ASP A C 1
ATOM 1465 O O . ASP A 1 195 ? -10.599 4.283 34.121 1.00 62.75 195 ASP A O 1
ATOM 1469 N N . ALA A 1 196 ? -11.811 3.308 32.517 1.00 66.88 196 ALA A N 1
ATOM 1470 C CA . ALA A 1 196 ? -10.650 3.048 31.681 1.00 66.88 196 ALA A CA 1
ATOM 1471 C C . ALA A 1 196 ? -10.103 4.390 31.165 1.00 66.88 196 ALA A C 1
ATOM 1473 O O . ALA A 1 196 ? -10.741 5.066 30.360 1.00 66.88 196 ALA A O 1
ATOM 1474 N N . SER A 1 197 ? -8.907 4.766 31.625 1.00 71.50 197 SER A N 1
ATOM 1475 C CA . SER A 1 197 ? -8.176 5.939 31.143 1.00 71.50 197 SER A CA 1
ATOM 1476 C C . SER A 1 197 ? -7.902 5.792 29.643 1.00 71.50 197 SER A C 1
ATOM 1478 O O . SER A 1 197 ? -6.989 5.062 29.237 1.00 71.50 197 SER A O 1
ATOM 1480 N N . VAL A 1 198 ? -8.721 6.441 28.821 1.00 79.06 198 VAL A N 1
ATOM 1481 C CA . VAL A 1 198 ? -8.631 6.386 27.360 1.00 79.06 198 VAL A CA 1
ATOM 1482 C C . VAL A 1 198 ? -8.019 7.682 26.873 1.00 79.06 198 VAL A C 1
ATOM 1484 O O . VAL A 1 198 ? -8.493 8.780 27.167 1.00 79.06 198 VAL A O 1
ATOM 1487 N N . TYR A 1 199 ? -6.935 7.552 26.122 1.00 80.31 199 TYR A N 1
ATOM 1488 C CA . TYR A 1 199 ? -6.312 8.705 25.502 1.00 80.31 199 TYR A CA 1
ATOM 1489 C C . TYR A 1 199 ? -7.175 9.173 24.331 1.00 80.31 199 TYR A C 1
ATOM 1491 O O . TYR A 1 199 ? -7.597 8.361 23.504 1.00 80.31 199 TYR A O 1
ATOM 1499 N N . ASN A 1 200 ? -7.360 10.494 24.236 1.00 79.81 200 ASN A N 1
ATOM 1500 C CA . ASN A 1 200 ? -8.167 11.174 23.214 1.00 79.81 200 ASN A CA 1
ATOM 1501 C C . ASN A 1 200 ? -9.700 11.097 23.414 1.00 79.81 200 ASN A C 1
ATOM 1503 O O . ASN A 1 200 ? -10.486 11.229 22.471 1.00 79.81 200 ASN A O 1
ATOM 1507 N N . GLY A 1 201 ? -10.135 10.941 24.668 1.00 78.69 201 GLY A N 1
ATOM 1508 C CA . GLY A 1 201 ? -11.530 11.084 25.091 1.00 78.69 201 GLY A CA 1
ATOM 1509 C C . GLY A 1 201 ? -12.196 9.760 25.479 1.00 78.69 201 GLY A C 1
ATOM 1510 O O . GLY A 1 201 ? -11.571 8.707 25.405 1.00 78.69 201 GLY A O 1
ATOM 1511 N N . PRO A 1 202 ? -13.470 9.798 25.904 1.00 81.88 202 PRO A N 1
ATOM 1512 C CA . PRO A 1 202 ? -14.155 8.625 26.437 1.00 81.88 202 PRO A CA 1
ATOM 1513 C C . PRO A 1 202 ? -14.429 7.575 25.355 1.00 81.88 202 PRO A C 1
ATOM 1515 O O . PRO A 1 202 ? -14.661 7.920 24.192 1.00 81.88 202 PRO A O 1
ATOM 1518 N N . LEU A 1 203 ? -14.467 6.300 25.756 1.00 82.69 203 LEU A N 1
ATOM 1519 C CA . LEU A 1 203 ? -14.891 5.215 24.869 1.00 82.69 203 LEU A CA 1
ATOM 1520 C C . LEU A 1 203 ? -16.343 5.433 24.420 1.00 82.69 203 LEU A C 1
ATOM 1522 O O . LEU A 1 203 ? -17.206 5.729 25.256 1.00 82.69 203 LEU A O 1
ATOM 1526 N N . PRO A 1 204 ? -16.640 5.277 23.121 1.00 82.38 204 PRO A N 1
ATOM 1527 C CA . PRO A 1 204 ? -18.005 5.359 22.636 1.00 82.38 204 PRO A CA 1
ATOM 1528 C C . PRO A 1 204 ? -18.834 4.197 23.196 1.00 82.38 204 PRO A C 1
ATOM 1530 O O . PRO A 1 204 ? -18.405 3.045 23.191 1.00 82.38 204 PRO A O 1
ATOM 1533 N N . LYS A 1 205 ? -20.038 4.508 23.681 1.00 81.19 205 LYS A N 1
ATOM 1534 C CA . LYS A 1 205 ? -20.987 3.523 24.214 1.00 81.19 205 LYS A CA 1
ATOM 1535 C C . LYS A 1 205 ? -21.999 3.141 23.133 1.00 81.19 205 LYS A C 1
ATOM 1537 O O . LYS A 1 205 ? -22.476 4.008 22.406 1.00 81.19 205 LYS A O 1
ATOM 1542 N N . GLY A 1 206 ? -22.324 1.852 23.028 1.00 79.75 206 GLY A N 1
ATOM 1543 C CA . GLY A 1 206 ? -23.406 1.348 22.167 1.00 79.75 206 GLY A CA 1
ATOM 1544 C C . GLY A 1 206 ? -23.105 1.272 20.663 1.00 79.75 206 GLY A C 1
ATOM 1545 O O . GLY A 1 206 ? -23.945 0.786 19.908 1.00 79.75 206 GLY A O 1
ATOM 1546 N N . ARG A 1 207 ? -21.912 1.684 20.212 1.00 86.12 207 ARG A N 1
ATOM 1547 C CA . ARG A 1 207 ? -21.515 1.642 18.795 1.00 86.12 207 ARG A CA 1
ATOM 1548 C C . ARG A 1 207 ? -20.141 0.998 18.586 1.00 86.12 207 ARG A C 1
ATOM 1550 O O . ARG A 1 207 ? -19.275 1.152 19.450 1.00 86.12 207 ARG A O 1
ATOM 1557 N N . PRO A 1 208 ? -19.935 0.286 17.464 1.00 88.56 208 PRO A N 1
ATOM 1558 C CA . PRO A 1 208 ? -18.677 -0.387 17.186 1.00 88.56 208 PRO A CA 1
ATOM 1559 C C . PRO A 1 208 ? -17.584 0.607 16.805 1.00 88.56 208 PRO A C 1
ATOM 1561 O O . PRO A 1 208 ? -17.828 1.621 16.150 1.00 88.56 208 PRO A O 1
ATOM 1564 N N . VAL A 1 209 ? -16.359 0.268 17.185 1.00 90.19 209 VAL A N 1
ATOM 1565 C CA . VAL A 1 209 ? -15.137 0.981 16.814 1.00 90.19 209 VAL A CA 1
ATOM 1566 C C . VAL A 1 209 ? -14.277 0.093 15.935 1.00 90.19 209 VAL A C 1
ATOM 1568 O O . VAL A 1 209 ? -14.284 -1.132 16.060 1.00 90.19 209 VAL A O 1
ATOM 1571 N N . LEU A 1 210 ? -13.530 0.709 15.027 1.00 90.44 210 LEU A N 1
ATOM 1572 C CA . LEU A 1 210 ? -12.594 -0.010 14.179 1.00 90.44 210 LEU A CA 1
ATOM 1573 C C . LEU A 1 210 ? -11.279 -0.201 14.933 1.00 90.44 210 LEU A C 1
ATOM 1575 O O . LEU A 1 210 ? -10.697 0.764 15.425 1.00 90.44 210 LEU A O 1
ATOM 1579 N N . THR A 1 211 ? -10.791 -1.433 15.003 1.00 89.50 211 THR A N 1
ATOM 1580 C CA . THR A 1 211 ? -9.465 -1.748 15.534 1.00 89.50 211 THR A CA 1
ATOM 1581 C C . THR A 1 211 ? -8.623 -2.468 14.491 1.00 89.50 211 THR A C 1
ATOM 1583 O O . THR A 1 211 ? -9.141 -3.195 13.643 1.00 89.50 211 THR A O 1
ATOM 1586 N N . PHE A 1 212 ? -7.314 -2.248 14.552 1.00 83.81 212 PHE A N 1
ATOM 1587 C CA . PHE A 1 212 ? -6.328 -2.879 13.672 1.00 83.81 212 PHE A CA 1
ATOM 1588 C C . PHE A 1 212 ? -5.401 -3.843 14.419 1.00 83.81 212 PHE A C 1
ATOM 1590 O O . PHE A 1 212 ? -4.495 -4.399 13.805 1.00 83.81 212 PHE A O 1
ATOM 1597 N N . GLY A 1 213 ? -5.636 -4.044 15.720 1.00 82.56 213 GLY A N 1
ATOM 1598 C CA . GLY A 1 213 ? -4.818 -4.888 16.581 1.00 82.56 213 GLY A CA 1
ATOM 1599 C C . GLY A 1 213 ? -4.268 -4.154 17.803 1.00 82.56 213 GLY A C 1
ATOM 1600 O O . GLY A 1 213 ? -4.695 -3.051 18.165 1.00 82.56 213 GLY A O 1
ATOM 1601 N N . VAL A 1 214 ? -3.318 -4.812 18.462 1.00 81.06 214 VAL A N 1
ATOM 1602 C CA . VAL A 1 214 ? -2.693 -4.366 19.709 1.00 81.06 214 VAL A CA 1
ATOM 1603 C C . VAL A 1 214 ? -1.230 -4.040 19.431 1.00 81.06 214 VAL A C 1
ATOM 1605 O O . VAL A 1 214 ? -0.526 -4.831 18.812 1.00 81.06 214 VAL A O 1
ATOM 1608 N N . SER A 1 215 ? -0.751 -2.901 19.933 1.00 80.12 215 SER A N 1
ATOM 1609 C CA . SER A 1 215 ? 0.675 -2.550 19.933 1.00 80.12 215 SER A CA 1
ATOM 1610 C C . SER A 1 215 ? 1.120 -2.190 21.338 1.00 80.12 215 SER A C 1
ATOM 1612 O O . SER A 1 215 ? 0.484 -1.356 21.984 1.00 80.12 215 SER A O 1
ATOM 1614 N N . ASN A 1 216 ? 2.218 -2.782 21.812 1.00 79.12 216 ASN A N 1
ATOM 1615 C CA . ASN A 1 216 ? 2.829 -2.463 23.109 1.00 79.12 216 ASN A CA 1
ATOM 1616 C C . ASN A 1 216 ? 1.827 -2.515 24.285 1.00 79.12 216 ASN A C 1
ATOM 1618 O O . ASN A 1 216 ? 1.783 -1.611 25.120 1.00 79.12 216 ASN A O 1
ATOM 1622 N N . GLY A 1 217 ? 0.953 -3.531 24.305 1.00 80.44 217 GLY A N 1
ATOM 1623 C CA . GLY A 1 217 ? -0.091 -3.697 25.329 1.00 80.44 217 GLY A CA 1
ATOM 1624 C C . GLY A 1 217 ? -1.251 -2.692 25.248 1.00 80.44 217 GLY A C 1
ATOM 1625 O O . GLY A 1 217 ? -2.109 -2.664 26.135 1.00 80.44 217 GLY A O 1
ATOM 1626 N N . ARG A 1 218 ? -1.301 -1.861 24.199 1.00 85.31 218 ARG A N 1
ATOM 1627 C CA . ARG A 1 218 ? -2.365 -0.882 23.952 1.00 85.31 218 ARG A CA 1
ATOM 1628 C C . ARG A 1 218 ? -3.200 -1.289 22.746 1.00 85.31 218 ARG A C 1
ATOM 1630 O O . ARG A 1 218 ? -2.670 -1.591 21.677 1.00 85.31 218 ARG A O 1
ATOM 1637 N N . LEU A 1 219 ? -4.513 -1.260 22.920 1.00 87.50 219 LEU A N 1
ATOM 1638 C CA . LEU A 1 219 ? -5.489 -1.434 21.859 1.00 87.50 219 LEU A CA 1
ATOM 1639 C C . LEU A 1 219 ? -5.717 -0.085 21.173 1.00 87.50 219 LEU A C 1
ATOM 1641 O O . LEU A 1 219 ? -6.097 0.888 21.830 1.00 87.50 219 LEU A O 1
ATOM 1645 N N . TRP A 1 220 ? -5.480 -0.033 19.863 1.00 88.56 220 TRP A N 1
ATOM 1646 C CA . TRP A 1 220 ? -5.748 1.150 19.047 1.00 88.56 220 TRP A CA 1
ATOM 1647 C C . TRP A 1 220 ? -7.141 1.063 18.439 1.00 88.56 220 TRP A C 1
ATOM 1649 O O . TRP A 1 220 ? -7.527 0.038 17.869 1.00 88.56 220 TRP A O 1
ATOM 1659 N N . LEU A 1 221 ? -7.887 2.151 18.579 1.00 90.00 221 LEU A N 1
ATOM 1660 C CA . LEU A 1 221 ? -9.290 2.263 18.218 1.00 90.00 221 LEU A CA 1
ATOM 1661 C C . LEU A 1 221 ? -9.484 3.479 17.318 1.00 90.00 221 LEU A C 1
ATOM 1663 O O . LEU A 1 221 ? -8.847 4.515 17.498 1.00 90.00 221 LEU A O 1
ATOM 1667 N N . TRP A 1 222 ? -10.403 3.370 16.377 1.00 91.75 222 TRP A N 1
ATOM 1668 C CA . TRP A 1 222 ? -10.836 4.466 15.529 1.00 91.75 222 TRP A CA 1
ATOM 1669 C C . TRP A 1 222 ? -12.361 4.527 15.552 1.00 91.75 222 TRP A C 1
ATOM 1671 O O . TRP A 1 222 ? -13.026 3.544 15.220 1.00 91.75 222 TRP A O 1
ATOM 1681 N N . ASP A 1 223 ? -12.913 5.655 16.002 1.00 90.44 223 ASP A N 1
ATOM 1682 C CA . ASP A 1 223 ? -14.358 5.889 16.097 1.00 90.44 223 ASP A CA 1
ATOM 1683 C C . ASP A 1 223 ? -14.894 6.426 14.760 1.00 90.44 223 ASP A C 1
ATOM 1685 O O . ASP A 1 223 ? -14.598 7.577 14.406 1.00 90.44 223 ASP A O 1
ATOM 1689 N N . PRO A 1 224 ? -15.705 5.636 14.026 1.00 88.75 224 PRO A N 1
ATOM 1690 C CA . PRO A 1 224 ? -16.252 6.065 12.745 1.00 88.75 224 PRO A CA 1
ATOM 1691 C C . PRO A 1 224 ? -17.172 7.280 12.865 1.00 88.75 224 PRO A C 1
ATOM 1693 O O . PRO A 1 224 ? -17.278 8.060 11.923 1.00 88.75 224 PRO A O 1
ATOM 1696 N N . GLU A 1 225 ? -17.830 7.472 14.009 1.00 86.88 225 GLU A N 1
ATOM 1697 C CA . GLU A 1 225 ? -18.773 8.576 14.179 1.00 86.88 225 GLU A CA 1
ATOM 1698 C C . GLU A 1 225 ? -18.046 9.908 14.367 1.00 86.88 225 GLU A C 1
ATOM 1700 O O . GLU A 1 225 ? -18.415 10.914 13.767 1.00 86.88 225 GLU A O 1
ATOM 1705 N N . ARG A 1 226 ? -16.939 9.912 15.118 1.00 86.69 226 ARG A N 1
ATOM 1706 C CA . ARG A 1 226 ? -16.077 11.101 15.240 1.00 86.69 226 ARG A CA 1
ATOM 1707 C C . ARG A 1 226 ? -15.474 11.498 13.898 1.00 86.69 226 ARG A C 1
ATOM 1709 O O . ARG A 1 226 ? -15.325 12.683 13.624 1.00 86.69 226 ARG A O 1
ATOM 1716 N N . ALA A 1 227 ? -15.175 10.523 13.041 1.00 85.44 227 ALA A N 1
ATOM 1717 C CA . ALA A 1 227 ? -14.633 10.781 11.712 1.00 85.44 227 ALA A CA 1
ATOM 1718 C C . ALA A 1 227 ? -15.628 11.474 10.762 1.00 85.44 227 ALA A C 1
ATOM 1720 O O . ALA A 1 227 ? -15.193 12.162 9.839 1.00 85.44 227 ALA A O 1
ATOM 1721 N N . LYS A 1 228 ? -16.945 11.354 10.995 1.00 84.31 228 LYS A N 1
ATOM 1722 C CA . LYS A 1 228 ? -17.974 12.084 10.229 1.00 84.31 228 LYS A CA 1
ATOM 1723 C C . LYS A 1 228 ? -18.019 13.578 10.555 1.00 84.31 228 LYS A C 1
ATOM 1725 O O . LYS A 1 228 ? -18.552 14.349 9.761 1.00 84.31 228 LYS A O 1
ATOM 1730 N N . HIS A 1 229 ? -17.459 13.991 11.693 1.00 83.44 229 HIS A N 1
ATOM 1731 C CA . HIS A 1 229 ? -17.509 15.366 12.187 1.00 83.44 229 HIS A CA 1
ATOM 1732 C C . HIS A 1 229 ? -16.102 15.991 12.235 1.00 83.44 229 HIS A C 1
ATOM 1734 O O . HIS A 1 229 ? -15.488 16.034 13.302 1.00 83.44 229 HIS A O 1
ATOM 1740 N N . PRO A 1 230 ? -15.581 16.517 11.107 1.00 70.06 230 PRO A N 1
ATOM 1741 C CA . PRO A 1 230 ? -14.195 16.992 10.978 1.00 70.06 230 PRO A CA 1
ATOM 1742 C C . PRO A 1 230 ? -13.784 18.212 11.838 1.00 70.06 230 PRO A C 1
ATOM 1744 O O . PRO A 1 230 ? -12.661 18.683 11.703 1.00 70.06 230 PRO A O 1
ATOM 1747 N N . GLY A 1 231 ? -14.634 18.700 12.748 1.00 71.62 231 GLY A N 1
ATOM 1748 C CA . GLY A 1 231 ? -14.298 19.718 13.761 1.00 71.62 231 GLY A CA 1
ATOM 1749 C C . GLY A 1 231 ? -14.366 19.217 15.212 1.00 71.62 231 GLY A C 1
ATOM 1750 O O . GLY A 1 231 ? -14.217 20.006 16.140 1.00 71.62 231 GLY A O 1
ATOM 1751 N N . GLY A 1 232 ? -14.646 17.926 15.416 1.00 75.31 232 GLY A N 1
ATOM 1752 C CA . GLY A 1 232 ? -14.786 17.307 16.732 1.00 75.31 232 GLY A CA 1
ATOM 1753 C C . GLY A 1 232 ? -13.478 16.738 17.299 1.00 75.31 232 GLY A C 1
ATOM 1754 O O . GLY A 1 232 ? -12.398 16.921 16.731 1.00 75.31 232 GLY A O 1
ATOM 1755 N N . PRO A 1 233 ? -13.550 16.009 18.427 1.00 80.69 233 PRO A N 1
ATOM 1756 C CA . PRO A 1 233 ? -12.397 15.304 18.968 1.00 80.69 233 PRO A CA 1
ATOM 1757 C C . PRO A 1 233 ? -11.858 14.294 17.950 1.00 80.69 233 PRO A C 1
ATOM 1759 O O . PRO A 1 233 ? -12.621 13.631 17.244 1.00 80.69 233 PRO A O 1
ATOM 1762 N N . LYS A 1 234 ? -10.530 14.153 17.907 1.00 85.69 234 LYS A N 1
ATOM 1763 C CA . LYS A 1 234 ? -9.839 13.238 16.990 1.00 85.69 234 LYS A CA 1
ATOM 1764 C C . LYS A 1 234 ? -10.457 11.821 17.058 1.00 85.69 234 LYS A C 1
ATOM 1766 O O . LYS A 1 234 ? -10.744 11.332 18.155 1.00 85.69 234 LYS A O 1
ATOM 1771 N N . PRO A 1 235 ? -10.649 11.147 15.908 1.00 87.00 235 PRO A N 1
ATOM 1772 C CA . PRO A 1 235 ? -11.331 9.852 15.848 1.00 87.00 235 PRO A CA 1
ATOM 1773 C C . PRO A 1 235 ? -10.488 8.698 16.401 1.00 87.00 235 PRO A C 1
ATOM 1775 O O . PRO A 1 235 ? -11.031 7.670 16.798 1.00 87.00 235 PRO A O 1
ATOM 1778 N N . THR A 1 236 ? -9.167 8.860 16.443 1.00 89.31 236 THR A N 1
ATOM 1779 C CA . THR A 1 236 ? -8.232 7.850 16.940 1.00 89.31 236 THR A CA 1
ATOM 1780 C C . THR A 1 236 ? -8.145 7.874 18.457 1.00 89.31 236 THR A C 1
ATOM 1782 O O . THR A 1 236 ? -7.907 8.924 19.048 1.00 89.31 236 THR A O 1
ATOM 1785 N N . MET A 1 237 ? -8.251 6.719 19.094 1.00 89.81 237 MET A N 1
ATOM 1786 C CA . MET A 1 237 ? -8.123 6.539 20.537 1.00 89.81 237 MET A CA 1
ATOM 1787 C C . MET A 1 237 ? -7.222 5.343 20.825 1.00 89.81 237 MET A C 1
ATOM 1789 O O . MET A 1 237 ? -7.045 4.458 19.986 1.00 89.81 237 MET A O 1
ATOM 1793 N N . HIS A 1 238 ? -6.661 5.293 22.027 1.00 88.25 238 HIS A N 1
ATOM 1794 C CA . HIS A 1 238 ? -5.981 4.092 22.492 1.00 88.25 238 HIS A CA 1
ATOM 1795 C C . HIS A 1 238 ? -6.204 3.868 23.982 1.00 88.25 238 HIS A C 1
ATOM 1797 O O . HIS A 1 238 ? -6.318 4.809 24.772 1.00 88.25 238 HIS A O 1
ATOM 1803 N N . VAL A 1 239 ? -6.263 2.596 24.353 1.00 88.25 239 VAL A N 1
ATOM 1804 C CA . VAL A 1 239 ? -6.561 2.138 25.711 1.00 88.25 239 VAL A CA 1
ATOM 1805 C C . VAL A 1 239 ? -5.687 0.936 26.050 1.00 88.25 239 VAL A C 1
ATOM 1807 O O . VAL A 1 239 ? -5.255 0.203 25.164 1.00 88.25 239 VAL A O 1
ATOM 1810 N N . GLN A 1 240 ? -5.374 0.738 27.328 1.00 86.88 240 GLN A N 1
ATOM 1811 C CA . GLN A 1 240 ? -4.645 -0.452 27.768 1.00 86.88 240 GLN A CA 1
ATOM 1812 C C . GLN A 1 240 ? -5.521 -1.693 27.593 1.00 86.88 240 GLN A C 1
ATOM 1814 O O . GLN A 1 240 ? -6.664 -1.699 28.046 1.00 86.88 240 GLN A O 1
ATOM 1819 N N . LEU A 1 241 ? -4.981 -2.737 26.958 1.00 84.62 241 LEU A N 1
ATOM 1820 C CA . LEU A 1 241 ? -5.756 -3.924 26.591 1.00 84.62 241 LEU A CA 1
ATOM 1821 C C . LEU A 1 241 ? -6.404 -4.591 27.814 1.00 84.62 241 LEU A C 1
ATOM 1823 O O . LEU A 1 241 ? -7.571 -4.945 27.765 1.00 84.62 241 LEU A O 1
ATOM 1827 N N . PHE A 1 242 ? -5.688 -4.681 28.938 1.00 84.38 242 PHE A N 1
ATOM 1828 C CA . PHE A 1 242 ? -6.192 -5.313 30.165 1.00 84.38 242 PHE A CA 1
ATOM 1829 C C . PHE A 1 242 ? -7.310 -4.527 30.874 1.00 84.38 242 PHE A C 1
ATOM 1831 O O . PHE A 1 242 ? -7.923 -5.043 31.804 1.00 84.38 242 PHE A O 1
ATOM 1838 N N . LYS A 1 243 ? -7.581 -3.280 30.464 1.00 83.00 243 LYS A N 1
ATOM 1839 C CA . LYS A 1 243 ? -8.665 -2.452 31.019 1.00 83.00 243 LYS A CA 1
ATOM 1840 C C . LYS A 1 243 ? -9.959 -2.539 30.210 1.00 83.00 243 LYS A C 1
ATOM 1842 O O . LYS A 1 243 ? -10.950 -1.918 30.595 1.00 83.00 243 LYS A O 1
ATOM 1847 N N . VAL A 1 244 ? -9.966 -3.265 29.092 1.00 83.50 244 VAL A N 1
ATOM 1848 C CA . VAL A 1 244 ? -11.113 -3.336 28.184 1.00 83.50 244 VAL A CA 1
ATOM 1849 C C . VAL A 1 244 ? -11.422 -4.767 27.766 1.00 83.50 244 VAL A C 1
ATOM 1851 O O . VAL A 1 244 ? -10.532 -5.572 27.523 1.00 83.50 244 VAL A O 1
ATOM 1854 N N . SER A 1 245 ? -12.711 -5.063 27.669 1.00 84.44 245 SER A N 1
ATOM 1855 C CA . SER A 1 245 ? -13.233 -6.277 27.060 1.00 84.44 245 SER A CA 1
ATOM 1856 C C . SER A 1 245 ? -13.730 -5.940 25.660 1.00 84.44 245 SER A C 1
ATOM 1858 O O . SER A 1 245 ? -14.335 -4.883 25.441 1.00 84.44 245 SER A O 1
ATOM 1860 N N . THR A 1 246 ? -13.442 -6.821 24.707 1.00 85.31 246 THR A N 1
ATOM 1861 C CA . THR A 1 246 ? -13.833 -6.675 23.304 1.00 85.31 246 THR A CA 1
ATOM 1862 C C . THR A 1 246 ? -14.858 -7.735 22.938 1.00 85.31 246 THR A C 1
ATOM 1864 O O . THR A 1 246 ? -14.623 -8.920 23.159 1.00 85.31 246 THR A O 1
ATOM 1867 N N . SER A 1 247 ? -15.963 -7.325 22.327 1.00 83.19 247 SER A N 1
ATOM 1868 C CA . SER A 1 247 ? -17.001 -8.220 21.809 1.00 83.19 247 SER A CA 1
ATOM 1869 C C . SER A 1 247 ? -17.289 -7.931 20.338 1.00 83.19 247 SER A C 1
ATOM 1871 O O . SER A 1 247 ? -16.994 -6.849 19.822 1.00 83.19 247 SER A O 1
ATOM 1873 N N . VAL A 1 248 ? -17.842 -8.918 19.637 1.00 83.38 248 VAL A N 1
ATOM 1874 C CA . VAL A 1 248 ? -18.265 -8.758 18.241 1.00 83.38 248 VAL A CA 1
ATOM 1875 C C . VAL A 1 248 ? -19.571 -7.949 18.216 1.00 83.38 248 VAL A C 1
ATOM 1877 O O . VAL A 1 248 ? -20.452 -8.217 19.035 1.00 83.38 248 VAL A O 1
ATOM 1880 N N . PRO A 1 249 ? -19.724 -6.954 17.322 1.00 81.25 249 PRO A N 1
ATOM 1881 C CA . PRO A 1 249 ? -20.970 -6.204 17.203 1.00 81.25 249 PRO A CA 1
ATOM 1882 C C . PRO A 1 249 ? -22.144 -7.104 16.818 1.00 81.25 249 PRO A C 1
ATOM 1884 O O . PRO A 1 249 ? -22.011 -7.997 15.984 1.00 81.25 249 PRO A O 1
ATOM 1887 N N . SER A 1 250 ? -23.305 -6.823 17.409 1.00 71.19 250 SER A N 1
ATOM 1888 C CA . SER A 1 250 ? -24.565 -7.515 17.132 1.00 71.19 250 SER A CA 1
ATOM 1889 C C . SER A 1 250 ? -25.360 -6.789 16.034 1.00 71.19 250 SER A C 1
ATOM 1891 O O . SER A 1 250 ? -25.183 -5.585 15.808 1.00 71.19 250 SER A O 1
ATOM 1893 N N . GLY A 1 251 ? -26.233 -7.516 15.328 1.00 65.69 251 GLY A N 1
ATOM 1894 C CA . GLY A 1 251 ? -26.970 -7.027 14.154 1.00 65.69 251 GLY A CA 1
ATOM 1895 C C . GLY A 1 251 ? -26.097 -6.905 12.894 1.00 65.69 251 GLY A C 1
ATOM 1896 O O . GLY A 1 251 ? -25.062 -7.554 12.784 1.00 65.69 251 GLY A O 1
ATOM 1897 N N . ASN A 1 252 ? -26.477 -6.043 11.940 1.00 67.44 252 ASN A N 1
ATOM 1898 C CA . ASN A 1 252 ? -25.721 -5.757 10.699 1.00 67.44 252 ASN A CA 1
ATOM 1899 C C . ASN A 1 252 ? -24.374 -5.015 10.939 1.00 67.44 252 ASN A C 1
ATOM 1901 O O . ASN A 1 252 ? -24.016 -4.123 10.172 1.00 67.44 252 ASN A O 1
ATOM 1905 N N . GLY A 1 253 ? -23.647 -5.309 12.024 1.00 66.56 253 GLY A N 1
ATOM 1906 C CA . GLY A 1 253 ? -22.348 -4.702 12.349 1.00 66.56 253 GLY A CA 1
ATOM 1907 C C . GLY A 1 253 ? -22.423 -3.255 12.846 1.00 66.56 253 GLY A C 1
ATOM 1908 O O . GLY A 1 253 ? -21.442 -2.523 12.745 1.00 66.56 253 GLY A O 1
ATOM 1909 N N . ARG A 1 254 ? -23.587 -2.817 13.348 1.00 71.06 254 ARG A N 1
ATOM 1910 C CA . ARG A 1 254 ? -23.868 -1.404 13.681 1.00 71.06 254 ARG A CA 1
ATOM 1911 C C . ARG A 1 254 ? -24.117 -1.124 15.155 1.00 71.06 254 ARG A C 1
ATOM 1913 O O . ARG A 1 254 ? -24.019 0.029 15.564 1.00 71.06 254 ARG A O 1
ATOM 1920 N N . THR A 1 255 ? -24.425 -2.145 15.943 1.00 78.62 255 THR A N 1
ATOM 1921 C CA . THR A 1 255 ? -24.867 -1.975 17.328 1.00 78.62 255 THR A CA 1
ATOM 1922 C C . THR A 1 255 ? -24.022 -2.801 18.275 1.00 78.62 255 THR A C 1
ATOM 1924 O O . THR A 1 255 ? -23.747 -3.975 18.028 1.00 78.62 255 THR A O 1
ATOM 1927 N N . CYS A 1 256 ? -23.631 -2.180 19.381 1.00 79.44 256 CYS A N 1
ATOM 1928 C CA . CYS A 1 256 ? -23.046 -2.885 20.506 1.00 79.44 256 CYS A CA 1
ATOM 1929 C C . CYS A 1 256 ? -24.122 -3.073 21.559 1.00 79.44 256 CYS A C 1
ATOM 1931 O O . CYS A 1 256 ? -24.546 -2.105 22.190 1.00 79.44 256 CYS A O 1
ATOM 1933 N N . THR A 1 257 ? -24.546 -4.313 21.765 1.00 69.25 257 THR A N 1
ATOM 1934 C CA . THR A 1 257 ? -25.219 -4.678 23.005 1.00 69.25 257 THR A CA 1
ATOM 1935 C C . THR A 1 257 ? -24.209 -4.481 24.123 1.00 69.25 257 THR A C 1
ATOM 1937 O O . THR A 1 257 ? -23.114 -5.044 24.078 1.00 69.25 257 THR A O 1
ATOM 1940 N N . ALA A 1 258 ? -24.536 -3.626 25.092 1.00 56.16 258 ALA A N 1
ATOM 1941 C CA . ALA A 1 258 ? -23.787 -3.613 26.334 1.00 56.16 258 ALA A CA 1
ATOM 1942 C C . ALA A 1 258 ? -23.831 -5.048 26.865 1.00 56.16 258 ALA A C 1
ATOM 1944 O O . ALA A 1 258 ? -24.919 -5.594 27.023 1.00 56.16 258 ALA A O 1
ATOM 1945 N N . LEU A 1 259 ? -22.668 -5.676 27.047 1.00 53.09 259 LEU A N 1
ATOM 1946 C CA . LEU A 1 259 ? -22.588 -6.910 27.814 1.00 53.09 259 LEU A CA 1
ATOM 1947 C C . LEU A 1 259 ? -23.168 -6.574 29.188 1.00 53.09 259 LEU A C 1
ATOM 1949 O O . LEU A 1 259 ? -22.533 -5.865 29.974 1.00 53.09 259 LEU A O 1
ATOM 1953 N N . GLU A 1 260 ? -24.415 -6.986 29.418 1.00 41.84 260 GLU A N 1
ATOM 1954 C CA . GLU A 1 260 ? -24.992 -7.007 30.748 1.00 41.84 260 GLU A CA 1
ATOM 1955 C C . GLU A 1 260 ? -24.027 -7.804 31.610 1.00 41.84 260 GLU A C 1
ATOM 1957 O O . GLU A 1 260 ? -23.624 -8.924 31.295 1.00 41.84 260 GLU A O 1
ATOM 1962 N N . ARG A 1 261 ? -23.558 -7.113 32.639 1.00 40.03 261 ARG A N 1
ATOM 1963 C CA . ARG A 1 261 ? -22.587 -7.566 33.613 1.00 40.03 261 ARG A CA 1
ATOM 1964 C C . ARG A 1 261 ? -23.154 -8.855 34.222 1.00 40.03 261 ARG A C 1
ATOM 1966 O O . ARG A 1 261 ? -24.089 -8.769 35.010 1.00 40.03 261 ARG A O 1
ATOM 1973 N N . SER A 1 262 ? -22.646 -10.028 33.835 1.00 33.94 262 SER A N 1
ATOM 1974 C CA . SER A 1 262 ? -22.920 -11.251 34.589 1.00 33.94 262 SER A CA 1
ATOM 1975 C C . SER A 1 262 ? -22.256 -11.068 35.950 1.00 33.94 262 SER A C 1
ATOM 1977 O O . SER A 1 262 ? -21.026 -11.029 36.039 1.00 33.94 262 SER A O 1
ATOM 1979 N N . SER A 1 263 ? -23.105 -10.815 36.942 1.00 36.34 263 SER A N 1
ATOM 1980 C CA . SER A 1 263 ? -22.818 -10.822 38.374 1.00 36.34 263 SER A CA 1
ATOM 1981 C C . SER A 1 263 ? -22.061 -12.069 38.800 1.00 36.34 263 SER A C 1
ATOM 1983 O O . SER A 1 263 ? -22.463 -13.151 38.312 1.00 36.34 263 SER A O 1
#

Solvent-accessible surface area (backbone atoms only — not comparable to full-atom values): 14176 Å² total; per-residue (Å²): 143,85,91,73,74,72,66,62,56,61,54,52,59,54,51,53,53,55,49,50,55,50,52,52,49,51,50,52,50,51,51,49,50,50,50,30,53,54,12,35,46,58,44,38,78,84,34,71,56,67,77,39,42,70,60,55,49,57,65,48,50,61,56,46,69,53,51,35,49,53,50,34,52,50,50,45,33,48,29,30,38,74,57,52,69,36,67,52,74,21,44,71,60,58,74,68,35,28,55,60,60,40,48,58,60,49,50,54,49,53,51,51,53,42,43,54,42,7,52,53,10,46,38,53,71,70,61,75,48,82,85,44,74,67,57,55,64,51,49,53,58,50,52,53,47,54,47,53,52,50,50,54,55,56,52,53,52,52,32,55,51,51,29,53,50,33,52,50,30,41,56,69,27,38,73,30,75,66,58,71,50,35,53,48,41,62,30,18,65,44,63,69,52,87,80,56,77,39,47,69,52,80,79,64,78,57,39,44,27,39,28,44,45,60,31,97,68,25,35,43,37,31,37,41,71,39,61,75,40,92,87,58,64,65,33,41,34,40,33,51,42,93,38,44,45,78,43,76,37,44,78,84,42,56,34,25,75,76,78,76,78,82,125

Sequence (263 aa):
MVGAPVLLGCMWEAQESAGAHTLVSSIALGGGGWFIVRGCWFALRNSWVSRHLLGVLSSIVLPLAVAVPAFGYFLQLGYLNSGFGIPASAGTTEVFWQYAIALKPTGICLFFIATFVAIAGWLRHYHWIAFSRNWAMVMVPLVALLYVLTILTTGMSGVSVAAKAAARDAMNGKQPKPYFGIKGTLMCVTPVSGDASVYNGPLPKGRPVLTFGVSNGRLWLWDPERAKHPGGPKPTMHVQLFKVSTSVPSGNGRTCTALERSS

Organism: NCBI:txid1306181

Nearest PDB structures (foldseek):
  5a3f-assembly1_C  TM=1.471E-01  e=9.140E+00  Homo sapiens

Secondary structure (DSSP, 8-state):
---SSHHHHHHHHHHHHHHHHHHHHHHHHHHHHHHHHHHHHHHHTTSHHHHTHHHHHHHHHHHHHHHHHHHHHHHHHIIIIIHHS--GGGS---HHHHHHHHHHHHHHHHHHHHHHHHHHHHHHHTT-S---HHHHHHHHHHHHHHHHHHHHHHHHHHHHHHHHHHHHHHHTTPPPPPBTTB--EEEEEEESSS----BTSPPPSSS-EEEEEEETTEEEEE-HHHHT-TTSS-SEEEEEGGGEEEEPPBTTTTB--------

pLDDT: mean 73.54, std 12.49, range [33.94, 91.75]

Mean predicted aligned error: 13.58 Å